Protein AF-A0A0C3KED0-F1 (afdb_monomer)

Radius of gyration: 25.05 Å; Cα contacts (8 Å, |Δi|>4): 195; chains: 1; bounding box: 90×49×58 Å

Sequence (256 aa):
MLGSKNDRIRRECYTRSDDPSIWQKINTVRRWIFEKGRSLVSQVVDALLGIHGLVPLHSAFSEPLAQFGLDIYSLLVPDLLHEFELSVWKAAFTHLIQILYALGGDRIQELNKRYRQVPTFGRDTICKFSNNASAMKKLAACDFEDLLQCSIPVFEGLLPPPYNDTIMDLLFELATWHALAKLRLHTETSLHFLDSSTTRLGCLFRRFKTAVCDQIATKDLPSEEAARGRRTAASAARAQGDGNSRPAAAQTGLRQ

Organism: NCBI:txid870435

Solvent-accessible surface area (backbone atoms only — not comparable to full-atom values): 14994 Å² total; per-residue (Å²): 104,68,55,38,73,68,38,51,52,46,52,66,78,62,55,78,71,77,41,74,69,56,51,52,53,32,52,52,48,38,46,39,35,77,75,65,67,43,61,83,86,34,68,73,47,41,66,68,29,49,81,74,71,53,62,78,68,78,63,90,55,44,70,76,32,43,81,74,74,43,49,58,61,78,71,61,73,86,54,56,58,61,66,33,30,58,36,53,47,44,52,51,53,52,49,53,49,23,47,39,57,57,71,41,83,64,44,61,59,48,38,24,51,40,46,56,66,54,73,64,37,79,97,83,68,31,71,79,56,57,90,51,58,84,70,65,69,94,64,57,51,70,52,43,48,40,51,50,75,52,34,59,83,40,53,62,79,66,46,65,84,76,47,30,61,54,50,50,55,41,48,52,43,51,42,51,35,50,55,52,68,63,50,92,72,80,50,75,67,54,49,51,48,37,53,52,37,42,28,50,42,33,51,39,54,52,46,39,40,67,68,38,53,74,71,46,82,58,53,75,47,76,69,50,47,54,50,50,54,51,49,52,51,51,53,53,54,52,62,60,59,71,75,72,80,77,82,81,82,77,86,79,78,86,79,131

Structure (mmCIF, N/CA/C/O backbone):
data_AF-A0A0C3KED0-F1
#
_entry.id   AF-A0A0C3KED0-F1
#
loop_
_atom_site.group_PDB
_atom_site.id
_atom_site.type_symbol
_atom_site.label_atom_id
_atom_site.label_alt_id
_atom_site.label_comp_id
_atom_site.label_asym_id
_atom_site.label_entity_id
_atom_site.label_seq_id
_atom_site.pdbx_PDB_ins_code
_atom_site.Cartn_x
_atom_site.Cartn_y
_atom_site.Cartn_z
_atom_site.occupancy
_atom_site.B_iso_or_equiv
_atom_site.auth_seq_id
_atom_site.auth_comp_id
_atom_site.auth_asym_id
_atom_site.auth_atom_id
_atom_site.pdbx_PDB_model_num
ATOM 1 N N . MET A 1 1 ? -1.863 9.570 -9.411 1.00 59.50 1 MET A N 1
ATOM 2 C CA . MET A 1 1 ? -2.996 9.557 -8.452 1.00 59.50 1 MET A CA 1
ATOM 3 C C . MET A 1 1 ? -3.768 8.281 -8.707 1.00 59.50 1 MET A C 1
ATOM 5 O O . MET A 1 1 ? -4.318 8.163 -9.786 1.00 59.50 1 MET A O 1
ATOM 9 N N . LEU A 1 2 ? -3.830 7.350 -7.756 1.00 80.69 2 LEU A N 1
ATOM 10 C CA . LEU A 1 2 ? -4.383 6.015 -8.009 1.00 80.69 2 LEU A CA 1
ATOM 11 C C . LEU A 1 2 ? -5.803 6.050 -8.612 1.00 80.69 2 LEU A C 1
ATOM 13 O O . LEU A 1 2 ? -6.701 6.706 -8.068 1.00 80.69 2 LEU A O 1
ATOM 17 N N . GLY A 1 3 ? -5.968 5.345 -9.736 1.00 81.56 3 GLY A N 1
ATOM 18 C CA . GLY A 1 3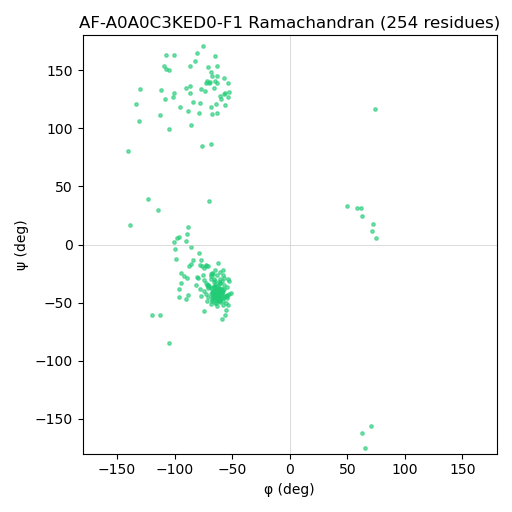 ? -7.262 5.007 -10.335 1.00 81.56 3 GLY A CA 1
ATOM 19 C C . GLY A 1 3 ? -7.995 6.138 -11.066 1.00 81.56 3 GLY A C 1
ATOM 20 O O . GLY A 1 3 ? -9.128 5.935 -11.489 1.00 81.56 3 GLY A O 1
ATOM 21 N N . SER A 1 4 ? -7.407 7.331 -11.233 1.00 89.44 4 SER A N 1
ATOM 22 C CA . SER A 1 4 ? -8.061 8.421 -11.979 1.00 89.44 4 SER A CA 1
ATOM 23 C C . SER A 1 4 ? -7.881 8.282 -13.495 1.00 89.44 4 SER A C 1
ATOM 25 O O . SER A 1 4 ? -6.916 7.677 -13.960 1.00 89.44 4 SER A O 1
ATOM 27 N N . LYS A 1 5 ? -8.767 8.904 -14.289 1.00 88.56 5 LYS A N 1
ATOM 28 C CA . LYS A 1 5 ? -8.630 8.941 -15.760 1.00 88.56 5 LYS A CA 1
ATOM 29 C C . LYS A 1 5 ? -7.264 9.483 -16.197 1.00 88.56 5 LYS A C 1
ATOM 31 O O . LYS A 1 5 ? -6.607 8.889 -17.039 1.00 88.56 5 LYS A O 1
ATOM 36 N N . ASN A 1 6 ? -6.798 10.555 -15.556 1.00 89.31 6 ASN A N 1
ATOM 37 C CA . ASN A 1 6 ? -5.488 11.140 -15.849 1.00 89.31 6 ASN A CA 1
ATOM 38 C C . ASN A 1 6 ? -4.326 10.202 -15.489 1.00 89.31 6 ASN A C 1
ATOM 40 O O . ASN A 1 6 ? -3.293 10.244 -16.145 1.00 89.31 6 ASN A O 1
ATOM 44 N N . ASP A 1 7 ? -4.468 9.376 -14.448 1.00 87.50 7 ASP A N 1
ATOM 45 C CA . ASP A 1 7 ? -3.456 8.374 -14.086 1.00 87.50 7 ASP A CA 1
ATOM 46 C C . ASP A 1 7 ? -3.338 7.298 -15.161 1.00 87.50 7 ASP A C 1
ATOM 48 O O . ASP A 1 7 ? -2.231 6.939 -15.539 1.00 87.50 7 ASP A O 1
ATOM 52 N N . ARG A 1 8 ? -4.476 6.850 -15.698 1.00 88.69 8 ARG A N 1
ATOM 53 C CA . ARG A 1 8 ? -4.544 5.860 -16.781 1.00 88.69 8 ARG A CA 1
ATOM 54 C C . ARG A 1 8 ? -3.910 6.387 -18.058 1.00 88.69 8 ARG A C 1
ATOM 56 O O . ARG A 1 8 ? -2.985 5.769 -18.564 1.00 88.69 8 ARG A O 1
ATOM 63 N N . ILE A 1 9 ? -4.308 7.592 -18.471 1.00 90.31 9 ILE A N 1
ATOM 64 C CA . ILE A 1 9 ? -3.711 8.278 -19.624 1.00 90.31 9 ILE A CA 1
ATOM 65 C C . ILE A 1 9 ? -2.199 8.408 -19.432 1.00 90.31 9 ILE A C 1
ATOM 67 O O . ILE A 1 9 ? -1.432 8.126 -20.340 1.00 90.31 9 ILE A O 1
ATOM 71 N N . ARG A 1 10 ? -1.734 8.786 -18.234 1.00 89.19 10 ARG A N 1
ATOM 72 C CA . ARG A 1 10 ? -0.292 8.853 -17.962 1.00 89.19 10 ARG A CA 1
ATOM 73 C C . ARG A 1 10 ? 0.386 7.489 -18.063 1.00 89.19 10 ARG A C 1
ATOM 75 O O . ARG A 1 10 ? 1.485 7.432 -18.598 1.00 89.19 10 ARG A O 1
ATOM 82 N N . ARG A 1 11 ? -0.221 6.412 -17.561 1.00 86.62 11 ARG A N 1
ATOM 83 C CA . ARG A 1 11 ? 0.355 5.063 -17.684 1.00 86.62 11 ARG A CA 1
ATOM 84 C C . ARG A 1 11 ? 0.489 4.652 -19.145 1.00 86.62 11 ARG A C 1
ATOM 86 O O . ARG A 1 11 ? 1.536 4.142 -19.512 1.00 86.62 11 ARG A O 1
ATOM 93 N N . GLU A 1 12 ? -0.512 4.942 -19.968 1.00 87.50 12 GLU A N 1
ATOM 94 C CA . GLU A 1 12 ? -0.487 4.658 -21.408 1.00 87.50 12 GLU A CA 1
ATOM 95 C C . GLU A 1 12 ? 0.543 5.533 -22.141 1.00 87.50 12 GLU A C 1
ATOM 97 O O . GLU A 1 12 ? 1.416 5.019 -22.831 1.00 87.50 12 GLU A O 1
ATOM 102 N N . CYS A 1 13 ? 0.515 6.854 -21.941 1.00 88.56 13 CYS A N 1
ATOM 103 C CA . CYS A 1 13 ? 1.414 7.784 -22.632 1.00 88.56 13 CYS A CA 1
ATOM 104 C C . CYS A 1 13 ? 2.884 7.653 -22.213 1.00 88.56 13 CYS A C 1
ATOM 106 O O . CYS A 1 13 ? 3.770 7.966 -23.002 1.00 88.56 13 CYS A O 1
ATOM 108 N N . TYR A 1 14 ? 3.143 7.245 -20.970 1.00 85.62 14 TYR A N 1
ATOM 109 C CA . TYR A 1 14 ? 4.488 7.091 -20.413 1.00 85.62 14 TYR A CA 1
ATOM 110 C C . TYR A 1 14 ? 4.806 5.626 -20.098 1.00 85.62 14 TYR A C 1
ATOM 112 O O . TYR A 1 14 ? 5.569 5.344 -19.168 1.00 85.62 14 TYR A O 1
ATOM 120 N N . THR A 1 15 ? 4.210 4.692 -20.848 1.00 85.12 15 THR A N 1
ATOM 121 C CA . THR A 1 15 ? 4.588 3.279 -20.769 1.00 85.12 15 THR A CA 1
ATOM 122 C C . THR A 1 15 ? 6.082 3.164 -21.049 1.00 85.12 15 THR A C 1
ATOM 124 O O . THR A 1 15 ? 6.601 3.747 -22.001 1.00 85.12 15 THR A O 1
ATOM 127 N N . ARG A 1 16 ? 6.794 2.452 -20.174 1.00 85.50 16 ARG A N 1
ATOM 128 C CA . ARG A 1 16 ? 8.217 2.189 -20.372 1.00 85.50 16 ARG A CA 1
ATOM 129 C C . ARG A 1 16 ? 8.362 1.150 -21.468 1.00 85.50 16 ARG A C 1
ATOM 131 O O . ARG A 1 16 ? 7.705 0.119 -21.389 1.00 85.50 16 ARG A O 1
ATOM 138 N N . SER A 1 17 ? 9.251 1.419 -22.412 1.00 86.69 17 SER A N 1
ATOM 139 C CA . SER A 1 17 ? 9.636 0.481 -23.459 1.00 86.69 17 SER A CA 1
ATOM 140 C C . SER A 1 17 ? 11.075 0.036 -23.271 1.00 86.69 17 SER A C 1
ATOM 142 O O . SER A 1 17 ? 11.942 0.885 -23.066 1.00 86.69 17 SER A O 1
ATOM 144 N N . ASP A 1 18 ? 11.348 -1.263 -23.353 1.00 87.25 18 ASP A N 1
ATOM 145 C CA . ASP A 1 18 ? 12.722 -1.769 -23.388 1.00 87.25 18 ASP A CA 1
ATOM 146 C C . ASP A 1 18 ? 13.327 -1.550 -24.781 1.00 87.25 18 ASP A C 1
ATOM 148 O O . ASP A 1 18 ? 13.251 -2.399 -25.667 1.00 87.25 18 ASP A O 1
ATOM 152 N N . ASP A 1 19 ? 13.869 -0.350 -24.994 1.00 86.44 19 ASP A N 1
ATOM 153 C CA . ASP A 1 19 ? 14.353 0.104 -26.296 1.00 86.44 19 ASP A CA 1
ATOM 154 C C . ASP A 1 19 ? 15.896 0.167 -26.391 1.00 86.44 19 ASP A C 1
ATOM 156 O O . ASP A 1 19 ? 16.609 0.227 -25.378 1.00 86.44 19 ASP A O 1
ATOM 160 N N . PRO A 1 20 ? 16.455 0.235 -27.617 1.00 88.56 20 PRO A N 1
ATOM 161 C CA . PRO A 1 20 ? 17.899 0.362 -27.808 1.00 88.56 20 PRO A CA 1
ATOM 162 C C . PRO A 1 20 ? 18.535 1.592 -27.135 1.00 88.56 20 PRO A C 1
ATOM 164 O O . PRO A 1 20 ? 19.722 1.557 -26.799 1.00 88.56 20 PRO A O 1
ATOM 167 N N . SER A 1 21 ? 17.786 2.681 -26.908 1.00 89.19 21 SER A N 1
ATOM 168 C CA . SER A 1 21 ? 18.293 3.863 -26.193 1.00 89.19 21 SER A CA 1
ATOM 169 C C . SER A 1 21 ? 18.546 3.541 -24.721 1.00 89.19 21 SER A C 1
ATOM 171 O O . SER A 1 21 ? 19.589 3.913 -24.170 1.00 89.19 21 SER A O 1
ATOM 173 N N . ILE A 1 22 ? 17.631 2.811 -24.081 1.00 88.62 22 ILE A N 1
ATOM 174 C CA . ILE A 1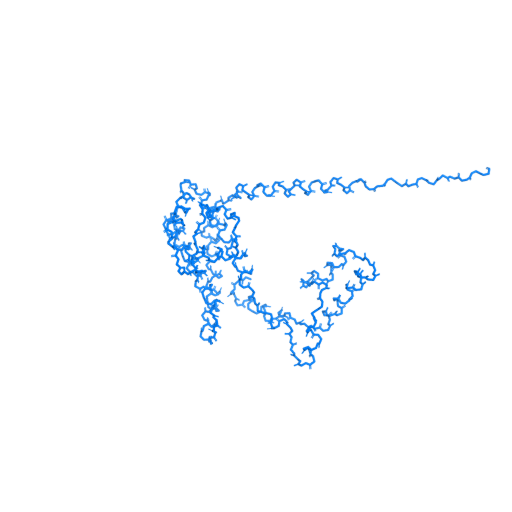 22 ? 17.793 2.315 -22.712 1.00 88.62 22 ILE A CA 1
ATOM 175 C C . ILE A 1 22 ? 19.006 1.387 -22.623 1.00 88.62 22 ILE A C 1
ATOM 177 O O . ILE A 1 22 ? 19.845 1.565 -21.733 1.00 88.62 22 ILE A O 1
ATOM 181 N N . TRP A 1 23 ? 19.172 0.466 -23.572 1.00 89.62 23 TRP A N 1
ATOM 182 C CA . TRP A 1 23 ? 20.309 -0.461 -23.574 1.00 89.62 23 TRP A CA 1
ATOM 183 C C . TRP A 1 23 ? 21.646 0.264 -23.695 1.00 89.62 23 TRP A C 1
ATOM 185 O O . TRP A 1 23 ? 22.584 -0.028 -22.952 1.00 89.62 23 TRP A O 1
ATOM 195 N N . GLN A 1 24 ? 21.736 1.270 -24.569 1.00 90.88 24 GLN A N 1
ATOM 196 C CA . GLN A 1 24 ? 22.944 2.085 -24.713 1.00 90.88 24 GLN A CA 1
ATOM 197 C C . GLN A 1 24 ? 23.295 2.839 -23.427 1.00 90.88 24 GLN A C 1
ATOM 199 O O . GLN A 1 24 ? 24.472 2.887 -23.044 1.00 90.88 24 GLN A O 1
ATOM 204 N N . LYS A 1 25 ? 22.295 3.400 -22.733 1.00 90.62 25 LYS A N 1
ATOM 205 C CA . LYS A 1 25 ? 22.490 4.056 -21.430 1.00 90.62 25 LYS A CA 1
ATOM 206 C C . LYS A 1 25 ? 23.023 3.056 -20.400 1.00 90.62 25 LYS A C 1
ATOM 208 O O . LYS A 1 25 ? 24.046 3.328 -19.768 1.00 90.62 25 LYS A O 1
ATOM 213 N N . ILE A 1 26 ? 22.401 1.879 -20.291 1.00 90.56 26 ILE A N 1
ATOM 214 C CA . ILE A 1 26 ? 22.818 0.812 -19.365 1.00 90.56 26 ILE A CA 1
ATOM 215 C C . ILE A 1 26 ? 24.247 0.347 -19.675 1.00 90.56 26 ILE A C 1
ATOM 217 O O . ILE A 1 26 ? 25.091 0.325 -18.780 1.00 90.56 26 ILE A O 1
ATOM 221 N N . ASN A 1 27 ? 24.561 0.048 -20.936 1.00 91.00 27 ASN A N 1
ATOM 222 C CA . ASN A 1 27 ? 25.889 -0.410 -21.357 1.00 91.00 27 ASN A CA 1
ATOM 223 C C . ASN A 1 27 ? 26.973 0.652 -21.135 1.00 91.00 27 ASN A C 1
ATOM 225 O O . ASN A 1 27 ? 28.102 0.334 -20.757 1.00 91.00 27 ASN A O 1
ATOM 229 N N . THR A 1 28 ? 26.640 1.930 -21.306 1.00 91.44 28 THR A N 1
ATOM 230 C CA . THR A 1 28 ? 27.559 3.034 -21.003 1.00 91.44 28 THR A CA 1
ATOM 231 C C . THR A 1 28 ? 27.892 3.089 -19.516 1.00 91.44 28 THR A C 1
ATOM 233 O O . THR A 1 28 ? 29.070 3.153 -19.159 1.00 91.44 28 THR A O 1
ATOM 236 N N . VAL A 1 29 ? 26.886 2.976 -18.648 1.00 91.12 29 VAL A N 1
ATOM 237 C CA . VAL A 1 29 ? 27.108 2.938 -17.198 1.00 91.12 29 VAL A CA 1
ATOM 238 C C . VAL A 1 29 ? 27.865 1.684 -16.771 1.00 91.12 29 VAL A C 1
ATOM 240 O O . VAL A 1 29 ? 28.779 1.778 -15.953 1.00 91.12 29 VAL A O 1
ATOM 243 N N . ARG A 1 30 ? 27.559 0.520 -17.353 1.00 91.56 30 ARG A N 1
ATOM 244 C CA . ARG A 1 30 ? 28.289 -0.725 -17.072 1.00 91.56 30 ARG A CA 1
ATOM 245 C C . ARG A 1 30 ? 29.777 -0.581 -17.379 1.00 91.56 30 ARG A C 1
ATOM 247 O O . ARG A 1 30 ? 30.589 -0.915 -16.522 1.00 91.56 30 ARG A O 1
ATOM 254 N N . ARG A 1 31 ? 30.148 -0.002 -18.527 1.00 91.81 31 ARG A N 1
ATOM 255 C CA . ARG A 1 31 ? 31.560 0.291 -18.846 1.00 91.81 31 ARG A CA 1
ATOM 256 C C . ARG A 1 31 ? 32.196 1.227 -17.822 1.00 91.81 31 ARG A C 1
ATOM 258 O O . ARG A 1 31 ? 33.321 1.008 -17.385 1.00 91.81 31 ARG A O 1
ATOM 265 N N . TRP A 1 32 ? 31.483 2.264 -17.388 1.00 91.94 32 TRP A N 1
ATOM 266 C CA . TRP A 1 32 ? 31.999 3.168 -16.358 1.00 91.94 32 TRP A CA 1
ATOM 267 C C . TRP A 1 32 ? 32.276 2.462 -15.029 1.00 91.94 32 TRP A C 1
ATOM 269 O O . TRP A 1 32 ? 33.284 2.763 -14.393 1.00 91.94 32 TRP A O 1
ATOM 279 N N . ILE A 1 33 ? 31.412 1.535 -14.621 1.00 90.25 33 ILE A N 1
ATOM 280 C CA . ILE A 1 33 ? 31.564 0.797 -13.365 1.00 90.25 33 ILE A CA 1
ATOM 281 C C . ILE A 1 33 ? 32.672 -0.251 -13.489 1.00 90.25 33 ILE A C 1
ATOM 283 O O . ILE A 1 33 ? 33.628 -0.222 -12.719 1.00 90.25 33 ILE A O 1
ATOM 287 N N . PHE A 1 34 ? 32.559 -1.157 -14.462 1.00 90.31 34 PHE A N 1
ATOM 288 C CA . PHE A 1 34 ? 33.402 -2.351 -14.538 1.00 90.31 34 PHE A CA 1
ATOM 289 C C . PHE A 1 34 ? 34.779 -2.093 -15.153 1.00 90.31 34 PHE A C 1
ATOM 291 O O . PHE A 1 34 ? 35.749 -2.702 -14.718 1.00 90.31 34 PHE A O 1
ATOM 298 N N . GLU A 1 35 ? 34.894 -1.187 -16.128 1.00 93.25 35 GLU A N 1
ATOM 299 C CA . GLU A 1 35 ? 36.177 -0.914 -16.799 1.00 93.25 35 GLU A CA 1
ATOM 300 C C . GLU A 1 35 ? 36.886 0.298 -16.192 1.00 93.25 35 GLU A C 1
ATOM 302 O O . GLU A 1 35 ? 38.106 0.311 -16.059 1.00 93.25 35 GLU A O 1
ATOM 307 N N . LYS A 1 36 ? 36.126 1.340 -15.826 1.00 88.88 36 LYS A N 1
ATOM 308 C CA . LYS A 1 36 ? 36.684 2.608 -15.318 1.00 88.88 36 LYS A CA 1
ATOM 309 C C . LYS A 1 36 ? 36.630 2.741 -13.795 1.00 88.88 36 LYS A C 1
ATOM 311 O O . LYS A 1 36 ? 36.995 3.796 -13.279 1.00 88.88 36 LYS A O 1
ATOM 316 N N . GLY A 1 37 ? 36.151 1.716 -13.087 1.00 87.56 37 GLY A N 1
ATOM 317 C CA . GLY A 1 37 ? 36.120 1.671 -11.623 1.00 87.56 37 GLY A CA 1
ATOM 318 C C . GLY A 1 37 ? 35.254 2.752 -10.972 1.00 87.56 37 GLY A C 1
ATOM 319 O O . GLY A 1 37 ? 35.513 3.141 -9.832 1.00 87.56 37 GLY A O 1
ATOM 320 N N . ARG A 1 38 ? 34.253 3.299 -11.677 1.00 85.94 38 ARG A N 1
ATOM 321 C CA . ARG A 1 38 ? 33.377 4.326 -11.098 1.00 85.94 38 ARG A CA 1
ATOM 322 C C . ARG A 1 38 ? 32.428 3.715 -10.072 1.00 85.94 38 ARG A C 1
ATOM 324 O O . ARG A 1 38 ? 31.837 2.665 -10.298 1.00 85.94 38 ARG A O 1
ATOM 331 N N . SER A 1 39 ? 32.235 4.431 -8.966 1.00 85.38 39 SER A N 1
ATOM 332 C CA . SER A 1 39 ? 31.273 4.044 -7.934 1.00 85.38 39 SER A CA 1
ATOM 333 C C . SER A 1 39 ? 29.840 4.037 -8.474 1.00 85.38 39 SER A C 1
ATOM 335 O O . SER A 1 39 ? 29.427 4.967 -9.170 1.00 85.38 39 SER A O 1
ATOM 337 N N . LEU A 1 40 ? 29.065 3.027 -8.070 1.00 81.50 40 LEU A N 1
ATOM 338 C CA . LEU A 1 40 ? 27.620 2.928 -8.307 1.00 81.50 40 LEU A CA 1
ATOM 339 C C . LEU A 1 40 ? 26.843 4.128 -7.745 1.00 81.50 40 LEU A C 1
ATOM 341 O O . LEU A 1 40 ? 25.813 4.499 -8.291 1.00 81.50 40 LEU A O 1
ATOM 345 N N . VAL A 1 41 ? 27.357 4.746 -6.678 1.00 84.00 41 VAL A N 1
ATOM 346 C CA . VAL A 1 41 ? 26.736 5.891 -5.985 1.00 84.00 41 VAL A CA 1
ATOM 347 C C . VAL A 1 41 ? 27.188 7.229 -6.593 1.00 84.00 41 VAL A C 1
ATOM 349 O O . VAL A 1 41 ? 26.952 8.300 -6.044 1.00 84.00 41 VAL A O 1
ATOM 352 N N . SER A 1 42 ? 27.897 7.204 -7.724 1.00 85.62 42 SER A N 1
ATOM 353 C CA . SER A 1 42 ? 28.327 8.430 -8.390 1.00 85.62 42 SER A CA 1
ATOM 354 C C . SER A 1 42 ? 27.123 9.219 -8.908 1.00 85.62 42 SER A C 1
ATOM 356 O O . SER A 1 42 ? 26.272 8.669 -9.604 1.00 85.62 42 SER A O 1
ATOM 358 N N . GLN A 1 43 ? 27.119 10.535 -8.675 1.00 86.50 43 GLN A N 1
ATOM 359 C CA . GLN A 1 43 ? 26.115 11.457 -9.223 1.00 86.50 43 GLN A CA 1
ATOM 360 C C . GLN A 1 43 ? 25.977 11.344 -10.748 1.00 86.50 43 GLN A C 1
ATOM 362 O O . GLN A 1 43 ? 24.902 11.554 -11.289 1.00 86.50 43 GLN A O 1
ATOM 367 N N . VAL A 1 44 ? 27.054 10.980 -11.452 1.00 84.62 44 VAL A N 1
ATOM 368 C CA . VAL A 1 44 ? 27.043 10.824 -12.915 1.00 84.62 44 VAL A CA 1
ATOM 369 C C . VAL A 1 44 ? 26.257 9.579 -13.343 1.00 84.62 44 VAL A C 1
ATOM 371 O O . VAL A 1 44 ? 25.598 9.590 -14.379 1.00 84.62 44 VAL A O 1
ATOM 374 N N . VAL A 1 45 ? 26.317 8.505 -12.550 1.00 84.69 45 VAL A N 1
ATOM 375 C CA . VAL A 1 45 ? 25.533 7.283 -12.784 1.00 84.69 45 VAL A CA 1
ATOM 376 C C . VAL A 1 45 ? 24.058 7.551 -12.494 1.00 84.69 45 VAL A C 1
ATOM 378 O O . VAL A 1 45 ? 23.201 7.206 -13.309 1.00 84.69 45 VAL A O 1
ATOM 381 N N . ASP A 1 46 ? 23.780 8.228 -11.381 1.00 85.88 46 ASP A N 1
ATOM 382 C CA . ASP A 1 46 ? 22.422 8.590 -10.975 1.00 85.88 46 ASP A CA 1
ATOM 383 C C . ASP A 1 46 ? 21.767 9.582 -11.951 1.00 85.88 46 ASP A C 1
ATOM 385 O O . ASP A 1 46 ? 20.623 9.399 -12.356 1.00 85.88 46 ASP A O 1
ATOM 389 N N . ALA A 1 47 ? 22.517 10.561 -12.461 1.00 87.50 47 ALA A N 1
ATOM 390 C CA . ALA A 1 47 ? 22.021 11.493 -13.472 1.00 87.50 47 ALA A CA 1
ATOM 391 C C . ALA A 1 47 ? 21.583 10.795 -14.772 1.00 87.50 47 ALA A C 1
ATOM 393 O O . ALA A 1 47 ? 20.688 11.285 -15.455 1.00 87.50 47 ALA A O 1
ATOM 394 N N . LEU A 1 48 ? 22.195 9.659 -15.130 1.00 86.62 48 LEU A N 1
ATOM 395 C CA . LEU A 1 48 ? 21.872 8.945 -16.366 1.00 86.62 48 LEU A CA 1
ATOM 396 C C . LEU A 1 48 ? 20.762 7.899 -16.172 1.00 86.62 48 LEU A C 1
ATOM 398 O O . LEU A 1 48 ? 19.829 7.829 -16.977 1.00 86.62 48 LEU A O 1
ATOM 402 N N . LEU A 1 49 ? 20.853 7.082 -15.118 1.00 86.19 49 LEU A N 1
ATOM 403 C CA . LEU A 1 49 ? 19.908 5.984 -14.871 1.00 86.19 49 LEU A CA 1
ATOM 404 C C . LEU A 1 49 ? 18.759 6.369 -13.937 1.00 86.19 49 LEU A C 1
ATOM 406 O O . LEU A 1 49 ? 17.639 5.894 -14.133 1.00 86.19 49 LEU A O 1
ATOM 410 N N . GLY A 1 50 ? 19.000 7.253 -12.970 1.00 82.00 50 GLY A N 1
ATOM 411 C CA . GLY A 1 50 ? 18.034 7.653 -11.945 1.00 82.00 50 GLY A CA 1
ATOM 412 C C . GLY A 1 50 ? 16.796 8.336 -12.521 1.00 82.00 50 GLY A C 1
ATOM 413 O O . GLY A 1 50 ? 15.688 8.046 -12.077 1.00 82.00 50 GLY A O 1
ATOM 414 N N . ILE A 1 51 ? 16.945 9.125 -13.596 1.00 80.69 51 ILE A N 1
ATOM 415 C CA . ILE A 1 51 ? 15.815 9.759 -14.312 1.00 80.69 51 ILE A CA 1
ATOM 416 C C . ILE A 1 51 ? 14.771 8.720 -14.747 1.00 80.69 51 ILE A C 1
ATOM 418 O O . ILE A 1 51 ? 13.569 8.975 -14.712 1.00 80.69 51 ILE A O 1
ATOM 422 N N . HIS A 1 52 ? 15.233 7.535 -15.142 1.00 79.88 52 HIS A N 1
ATOM 423 C CA . HIS A 1 52 ? 14.388 6.455 -15.642 1.00 79.88 52 HIS A CA 1
ATOM 424 C C . HIS A 1 52 ? 14.106 5.397 -14.556 1.00 79.88 52 HIS A C 1
ATOM 426 O O . HIS A 1 52 ? 13.342 4.462 -14.795 1.00 79.88 52 HIS A O 1
ATOM 432 N N . GLY A 1 53 ? 14.705 5.529 -13.365 1.00 83.31 53 GLY A N 1
ATOM 433 C CA . GLY A 1 53 ? 14.681 4.510 -12.313 1.00 83.31 53 GLY A CA 1
ATOM 434 C C . GLY A 1 53 ? 15.340 3.195 -12.739 1.00 83.31 53 GLY A C 1
ATOM 435 O O . GLY A 1 53 ? 14.890 2.128 -12.329 1.00 83.31 53 GLY A O 1
ATOM 436 N N . LEU A 1 54 ? 16.347 3.264 -13.612 1.00 85.50 54 LEU A N 1
ATOM 437 C CA . LEU A 1 54 ? 17.038 2.095 -14.147 1.00 85.50 54 LEU A CA 1
ATOM 438 C C . LEU A 1 54 ? 18.176 1.654 -13.226 1.00 85.50 54 LEU A C 1
ATOM 440 O O . LEU A 1 54 ? 18.799 2.448 -12.524 1.00 85.50 54 LEU A O 1
ATOM 444 N N . VAL A 1 55 ? 18.490 0.369 -13.295 1.00 84.88 55 VAL A N 1
ATOM 445 C CA . VAL A 1 55 ? 19.653 -0.241 -12.644 1.00 84.88 55 VAL A CA 1
ATOM 446 C C . VAL A 1 55 ? 20.670 -0.566 -13.745 1.00 84.88 55 VAL A C 1
ATOM 448 O O . VAL A 1 55 ? 20.255 -0.837 -14.872 1.00 84.88 55 VAL A O 1
ATOM 451 N N . PRO A 1 56 ? 21.994 -0.574 -13.485 1.00 85.44 56 PRO A N 1
ATOM 452 C CA . PRO A 1 56 ? 23.012 -0.993 -14.463 1.00 85.44 56 PRO A CA 1
ATOM 453 C C . PRO A 1 56 ? 22.998 -2.511 -14.754 1.00 85.44 56 PRO A C 1
ATOM 455 O O . PRO A 1 56 ? 24.036 -3.156 -14.942 1.00 85.44 56 PRO A O 1
ATOM 458 N N . LEU A 1 57 ? 21.804 -3.095 -14.790 1.00 83.81 57 LEU A N 1
ATOM 459 C CA . LEU A 1 57 ? 21.527 -4.473 -15.125 1.00 83.81 57 LEU A CA 1
ATOM 460 C C . LEU A 1 57 ? 20.866 -4.498 -16.500 1.00 83.81 57 LEU A C 1
ATOM 462 O O . LEU A 1 57 ? 19.855 -3.841 -16.722 1.00 83.81 57 LEU A O 1
ATOM 466 N N . HIS A 1 58 ? 21.454 -5.263 -17.409 1.00 82.38 58 HIS A N 1
ATOM 467 C CA . HIS A 1 58 ? 20.843 -5.570 -18.690 1.00 82.38 58 HIS A CA 1
ATOM 468 C C . HIS A 1 58 ? 20.263 -6.980 -18.594 1.00 82.38 58 HIS A C 1
ATOM 470 O O . HIS A 1 58 ? 20.969 -7.891 -18.151 1.00 82.38 58 HIS A O 1
ATOM 476 N N . SER A 1 59 ? 18.983 -7.154 -18.925 1.00 84.94 59 SER A N 1
ATOM 477 C CA . SER A 1 59 ? 18.367 -8.478 -18.874 1.00 84.94 59 SER A CA 1
ATOM 478 C C . SER A 1 59 ? 18.938 -9.356 -19.979 1.00 84.94 59 SER A C 1
ATOM 480 O O . SER A 1 59 ? 19.074 -8.916 -21.116 1.00 84.94 59 SER A O 1
ATOM 482 N N . ALA A 1 60 ? 19.204 -10.624 -19.667 1.00 87.44 60 ALA A N 1
ATOM 483 C CA . ALA A 1 60 ? 19.619 -11.606 -20.668 1.00 87.44 60 ALA A CA 1
ATOM 484 C C . ALA A 1 60 ? 18.543 -11.852 -21.744 1.00 87.44 60 ALA A C 1
ATOM 486 O O . ALA A 1 60 ? 18.844 -12.416 -22.790 1.00 87.44 60 ALA A O 1
ATOM 487 N N . PHE A 1 61 ? 17.300 -11.435 -21.486 1.00 86.56 61 PHE A N 1
ATOM 488 C CA . PHE A 1 61 ? 16.168 -11.619 -22.389 1.00 86.56 61 PHE A CA 1
ATOM 489 C C . PHE A 1 61 ? 15.837 -10.381 -23.229 1.00 86.56 61 PHE A C 1
ATOM 491 O O . PHE A 1 61 ? 15.088 -10.519 -24.185 1.00 86.56 61 PHE A O 1
ATOM 498 N N . SER A 1 62 ? 16.396 -9.205 -22.918 1.00 86.50 62 SER A N 1
ATOM 499 C CA . SER A 1 62 ? 16.086 -7.950 -23.621 1.00 86.50 62 SER A CA 1
ATOM 500 C C . SER A 1 62 ? 16.388 -8.036 -25.121 1.00 86.50 62 SER A C 1
ATOM 502 O O . SER A 1 62 ? 15.475 -8.022 -25.942 1.00 86.50 62 SER A O 1
ATOM 504 N N . GLU A 1 63 ? 17.658 -8.217 -25.497 1.00 85.69 63 GLU A N 1
ATOM 505 C CA . GLU A 1 63 ? 18.055 -8.300 -26.911 1.00 85.69 63 GLU A CA 1
ATOM 506 C C . GLU A 1 63 ? 17.467 -9.532 -27.637 1.00 85.69 63 GLU A C 1
ATOM 508 O O . GLU A 1 63 ? 16.923 -9.368 -28.734 1.00 85.69 63 GLU A O 1
ATOM 513 N N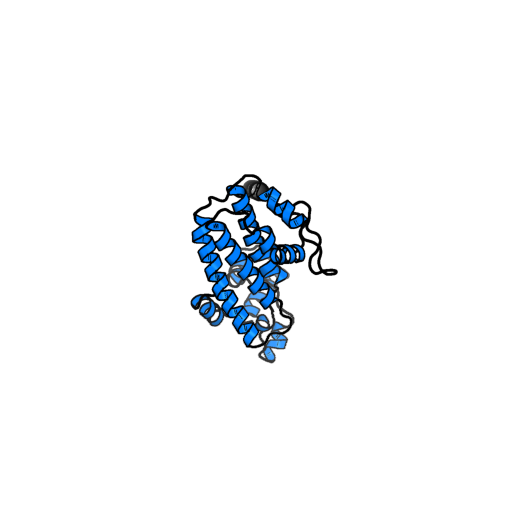 . PRO A 1 64 ? 17.491 -10.758 -27.063 1.00 88.56 64 PRO A N 1
ATOM 514 C CA . PRO A 1 64 ? 16.969 -11.935 -27.757 1.00 88.56 64 PRO A CA 1
ATOM 515 C C . PRO A 1 64 ? 15.453 -11.944 -27.954 1.00 88.56 64 PRO A C 1
ATOM 517 O O . PRO A 1 64 ? 14.985 -12.626 -28.861 1.00 88.56 64 PRO A O 1
ATOM 520 N N . LEU A 1 65 ? 14.675 -11.252 -27.115 1.00 87.94 65 LEU A N 1
ATOM 521 C CA . LEU A 1 65 ? 13.219 -11.158 -27.280 1.00 87.94 65 LEU A CA 1
ATOM 522 C C . LEU A 1 65 ? 12.811 -9.972 -28.153 1.00 87.94 65 LEU A C 1
ATOM 524 O O . LEU A 1 65 ? 11.824 -10.068 -28.886 1.00 87.94 65 LEU A O 1
ATOM 528 N N . ALA A 1 66 ? 13.606 -8.903 -28.168 1.00 87.94 66 ALA A N 1
ATOM 529 C CA . ALA A 1 66 ? 13.341 -7.746 -29.011 1.00 87.94 66 ALA A CA 1
ATOM 530 C C . ALA A 1 66 ? 13.336 -8.080 -30.510 1.00 87.94 66 ALA A C 1
ATOM 532 O O . ALA A 1 66 ? 12.542 -7.507 -31.254 1.00 87.94 66 ALA A O 1
ATOM 533 N N . GLN A 1 67 ? 14.143 -9.051 -30.964 1.00 87.31 67 GLN A N 1
ATOM 534 C CA . GLN A 1 67 ? 14.100 -9.519 -32.362 1.00 87.31 67 GLN A CA 1
ATOM 535 C C . GLN A 1 67 ? 12.732 -10.108 -32.757 1.00 87.31 67 GLN A C 1
ATOM 537 O O . GLN A 1 67 ? 12.383 -10.125 -33.934 1.00 87.31 67 GLN A O 1
ATOM 542 N N . PHE A 1 68 ? 11.954 -10.574 -31.776 1.00 88.69 68 PHE A N 1
ATOM 543 C CA . PHE A 1 68 ? 10.596 -11.086 -31.957 1.00 88.69 68 PHE A CA 1
ATOM 544 C C . PHE A 1 68 ? 9.522 -10.021 -31.676 1.00 88.69 68 PHE A C 1
ATOM 546 O O . PHE A 1 68 ? 8.337 -10.341 -31.660 1.00 88.69 68 PHE A O 1
ATOM 553 N N . GLY A 1 69 ? 9.917 -8.763 -31.441 1.00 86.69 69 GLY A N 1
ATOM 554 C CA . GLY A 1 69 ? 9.008 -7.668 -31.096 1.00 86.69 69 GLY A CA 1
ATOM 555 C C . GLY A 1 69 ? 8.427 -7.756 -29.682 1.00 86.69 69 GLY A C 1
ATOM 556 O O . GLY A 1 69 ? 7.417 -7.113 -29.406 1.00 86.69 69 GLY A O 1
ATOM 557 N N . LEU A 1 70 ? 9.027 -8.558 -28.794 1.00 86.56 70 LEU A N 1
ATOM 558 C CA . LEU A 1 70 ? 8.574 -8.724 -27.414 1.00 86.56 70 LEU A CA 1
ATOM 559 C C . LEU A 1 70 ? 9.346 -7.794 -26.475 1.00 86.56 70 LEU A C 1
ATOM 561 O O . LEU A 1 70 ? 10.559 -7.925 -26.316 1.00 86.56 70 LEU A O 1
ATOM 565 N N . ASP A 1 71 ? 8.620 -6.890 -25.820 1.00 88.00 71 ASP A N 1
ATOM 566 C CA . ASP A 1 71 ? 9.155 -5.996 -24.793 1.00 88.00 71 ASP A CA 1
ATOM 567 C C . ASP A 1 71 ? 9.183 -6.702 -23.433 1.00 88.00 71 ASP A C 1
ATOM 569 O O . ASP A 1 71 ? 8.141 -7.130 -22.924 1.00 88.00 71 ASP A O 1
ATOM 573 N N . ILE A 1 72 ? 10.358 -6.791 -22.805 1.00 87.56 72 ILE A N 1
ATOM 574 C CA . ILE A 1 72 ? 10.495 -7.440 -21.500 1.00 87.56 72 ILE A CA 1
ATOM 575 C C . ILE A 1 72 ? 9.657 -6.763 -20.413 1.00 87.56 72 ILE A C 1
ATOM 577 O O . ILE A 1 72 ? 9.140 -7.454 -19.539 1.00 87.56 72 ILE A O 1
ATOM 581 N N . TYR A 1 73 ? 9.467 -5.442 -20.462 1.00 86.56 73 TYR A N 1
ATOM 582 C CA . TYR A 1 73 ? 8.675 -4.731 -19.458 1.00 86.56 73 TYR A CA 1
ATOM 583 C C . TYR A 1 73 ? 7.198 -5.117 -19.508 1.00 86.56 73 TYR A C 1
ATOM 585 O O . TYR A 1 73 ? 6.532 -5.067 -18.478 1.00 86.56 73 TYR A O 1
ATOM 593 N N . SER A 1 74 ? 6.705 -5.576 -20.660 1.00 85.75 74 SER A N 1
ATOM 594 C CA . SER A 1 74 ? 5.344 -6.108 -20.789 1.00 85.75 74 SER A CA 1
ATOM 595 C C . SER A 1 74 ? 5.174 -7.503 -20.170 1.00 85.75 74 SER A C 1
ATOM 597 O O . SER A 1 74 ? 4.058 -7.898 -19.843 1.00 85.75 74 SER A O 1
ATOM 599 N N . LEU A 1 75 ? 6.275 -8.241 -19.981 1.00 86.19 75 LEU A N 1
ATOM 600 C CA . LEU A 1 75 ? 6.275 -9.588 -19.403 1.00 86.19 75 LEU A CA 1
ATOM 601 C C . LEU A 1 75 ? 6.363 -9.576 -17.871 1.00 86.19 75 LEU A C 1
ATOM 603 O O . LEU A 1 75 ? 6.066 -10.582 -17.227 1.00 86.19 75 LEU A O 1
ATOM 607 N N . LEU A 1 76 ? 6.800 -8.462 -17.281 1.00 84.12 76 LEU A N 1
ATOM 608 C CA . LEU A 1 76 ? 6.943 -8.327 -15.836 1.00 84.12 76 LEU A CA 1
ATOM 609 C C . LEU A 1 76 ? 5.575 -8.068 -15.200 1.00 84.12 76 LEU A C 1
ATOM 611 O O . LEU A 1 76 ? 4.967 -7.017 -15.391 1.00 84.12 76 LEU A O 1
ATOM 615 N N . VAL A 1 77 ? 5.102 -9.037 -14.419 1.00 80.31 77 VAL A N 1
ATOM 616 C CA . VAL A 1 77 ? 3.856 -8.917 -13.657 1.00 80.31 77 VAL A CA 1
ATOM 617 C C . VAL A 1 77 ? 4.151 -8.253 -12.306 1.00 80.31 77 VAL A C 1
ATOM 619 O O . VAL A 1 77 ? 5.133 -8.636 -11.665 1.00 80.31 77 VAL A O 1
ATOM 622 N N . PRO A 1 78 ? 3.318 -7.294 -11.854 1.00 80.44 78 PRO A N 1
ATOM 623 C CA . PRO A 1 78 ? 3.437 -6.701 -10.527 1.00 80.44 78 PRO A CA 1
ATOM 624 C C . PRO A 1 78 ? 3.479 -7.758 -9.424 1.00 80.44 78 PRO A C 1
ATOM 626 O O . PRO A 1 78 ? 2.626 -8.649 -9.368 1.00 80.44 78 PRO A O 1
ATOM 629 N N . ASP A 1 79 ? 4.448 -7.641 -8.521 1.00 87.56 79 ASP A N 1
ATOM 630 C CA . ASP A 1 79 ? 4.547 -8.535 -7.371 1.00 87.56 79 ASP A CA 1
ATOM 631 C C . ASP A 1 79 ? 3.674 -8.003 -6.233 1.00 87.56 79 ASP A C 1
ATOM 633 O O . ASP A 1 79 ? 4.043 -7.068 -5.522 1.00 87.56 79 ASP A O 1
ATOM 637 N N . LEU A 1 80 ? 2.510 -8.619 -6.037 1.00 88.06 80 LEU A N 1
ATOM 638 C CA . LEU A 1 80 ? 1.548 -8.183 -5.029 1.00 88.06 80 LEU A CA 1
ATOM 639 C C . LEU A 1 80 ? 2.113 -8.220 -3.598 1.00 88.06 80 LEU A C 1
ATOM 641 O O . LEU A 1 80 ? 1.781 -7.357 -2.780 1.00 88.06 80 LEU A O 1
ATOM 645 N N . LEU A 1 81 ? 2.992 -9.176 -3.300 1.00 88.94 81 LEU A N 1
ATOM 646 C CA . LEU A 1 81 ? 3.569 -9.352 -1.970 1.00 88.94 81 LEU A CA 1
ATOM 647 C C . LEU A 1 81 ? 4.480 -8.168 -1.611 1.00 88.94 81 LEU A C 1
ATOM 649 O O . LEU A 1 81 ? 4.433 -7.632 -0.499 1.00 88.94 81 LEU A O 1
ATOM 653 N N . HIS A 1 82 ? 5.271 -7.691 -2.570 1.00 85.81 82 HIS A N 1
ATOM 654 C CA . HIS A 1 82 ? 6.172 -6.560 -2.349 1.00 85.81 82 HIS A CA 1
ATOM 655 C C . HIS A 1 82 ? 5.517 -5.203 -2.621 1.00 85.81 82 HIS A C 1
ATOM 657 O O . HIS A 1 82 ? 5.699 -4.266 -1.840 1.00 85.81 82 HIS A O 1
ATOM 663 N N . GLU A 1 83 ? 4.757 -5.078 -3.706 1.00 89.31 83 GLU A N 1
ATOM 664 C CA . GLU A 1 83 ? 4.202 -3.801 -4.163 1.00 89.31 83 GLU A CA 1
ATOM 665 C C . GLU A 1 83 ? 2.958 -3.380 -3.386 1.00 89.31 83 GLU A C 1
ATOM 667 O O . GLU A 1 83 ? 2.728 -2.179 -3.207 1.00 89.31 83 GLU A O 1
ATOM 672 N N . PHE A 1 84 ? 2.185 -4.341 -2.874 1.00 91.88 84 PHE A N 1
ATOM 673 C CA . PHE A 1 84 ? 0.979 -4.061 -2.106 1.00 91.88 84 PHE A CA 1
ATOM 674 C C . PHE A 1 84 ? 1.111 -4.454 -0.637 1.00 91.88 84 PHE A C 1
ATOM 676 O O . PHE A 1 84 ? 1.020 -3.569 0.211 1.00 91.88 84 PHE A O 1
ATOM 683 N N . GLU A 1 85 ? 1.350 -5.725 -0.307 1.00 92.31 85 GLU A N 1
ATOM 684 C CA . GLU A 1 85 ? 1.279 -6.205 1.086 1.00 92.31 85 GLU A CA 1
ATOM 685 C C . GLU A 1 85 ? 2.338 -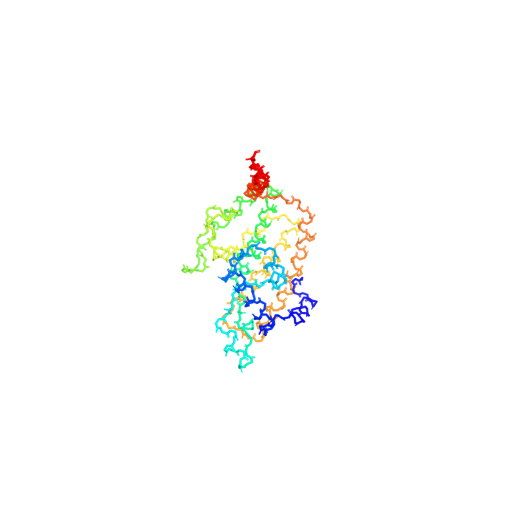5.524 1.971 1.00 92.31 85 GLU A C 1
ATOM 687 O O . GLU A 1 85 ? 2.006 -4.889 2.977 1.00 92.31 85 GLU A O 1
ATOM 692 N N . LEU A 1 86 ? 3.608 -5.558 1.552 1.00 90.12 86 LEU A N 1
ATOM 693 C CA . LEU A 1 86 ? 4.717 -4.908 2.266 1.00 90.12 86 LEU A CA 1
ATOM 694 C C . LEU A 1 86 ? 4.813 -3.394 2.060 1.00 90.12 86 LEU A C 1
ATOM 696 O O . LEU A 1 86 ? 5.510 -2.721 2.825 1.00 90.12 86 LEU A O 1
ATOM 700 N N . SER A 1 87 ? 4.160 -2.869 1.032 1.00 90.12 87 SER A N 1
ATOM 701 C CA . SER A 1 87 ? 4.254 -1.469 0.627 1.00 90.12 87 SER A CA 1
ATOM 702 C C . SER A 1 87 ? 2.986 -0.725 1.038 1.00 90.12 87 SER A C 1
ATOM 704 O O . SER A 1 87 ? 2.938 -0.141 2.125 1.00 90.12 87 SER A O 1
ATOM 706 N N . VAL A 1 88 ? 1.939 -0.775 0.213 1.00 92.25 88 VAL A N 1
ATOM 707 C CA . VAL A 1 88 ? 0.721 0.022 0.385 1.00 92.25 88 VAL A CA 1
ATOM 708 C C . VAL A 1 88 ? -0.024 -0.374 1.652 1.00 92.25 88 VAL A C 1
ATOM 710 O O . VAL A 1 88 ? -0.352 0.493 2.462 1.00 92.25 88 VAL A O 1
ATOM 713 N N . TRP A 1 89 ? -0.278 -1.668 1.846 1.00 94.81 89 TRP A N 1
ATOM 714 C CA . TRP A 1 89 ? -1.044 -2.144 2.988 1.00 94.81 89 TRP A CA 1
ATOM 715 C C . TRP A 1 89 ? -0.288 -1.931 4.294 1.00 94.81 89 TRP A C 1
ATOM 717 O O . TRP A 1 89 ? -0.839 -1.326 5.209 1.00 94.81 89 TRP A O 1
ATOM 727 N N . LYS A 1 90 ? 0.989 -2.317 4.378 1.00 93.25 90 LYS A N 1
ATOM 728 C CA . LYS A 1 90 ? 1.813 -2.023 5.558 1.00 93.25 90 LYS A CA 1
ATOM 729 C C . LYS A 1 90 ? 1.804 -0.537 5.921 1.00 93.25 90 LYS A C 1
ATOM 731 O O . LYS A 1 90 ? 1.692 -0.208 7.103 1.00 93.25 90 LYS A O 1
ATOM 736 N N . ALA A 1 91 ? 1.910 0.361 4.939 1.00 92.62 91 ALA A N 1
ATOM 737 C CA . ALA A 1 91 ? 1.848 1.801 5.179 1.00 92.62 91 ALA A CA 1
ATOM 738 C C . ALA A 1 91 ? 0.461 2.242 5.679 1.00 92.62 91 ALA A C 1
ATOM 740 O O . ALA A 1 91 ? 0.374 2.973 6.667 1.00 92.62 91 ALA A O 1
ATOM 741 N N . ALA A 1 92 ? -0.617 1.761 5.052 1.00 94.56 92 ALA A N 1
ATOM 742 C CA . ALA A 1 92 ? -1.986 2.048 5.475 1.00 94.56 92 ALA A CA 1
ATOM 743 C C . ALA A 1 92 ? -2.262 1.529 6.895 1.00 94.56 92 ALA A C 1
ATOM 745 O O . ALA A 1 92 ? -2.743 2.280 7.740 1.00 94.56 92 ALA A O 1
ATOM 746 N N . PHE A 1 93 ? -1.885 0.285 7.191 1.00 95.19 93 PHE A N 1
ATOM 747 C CA . PHE A 1 93 ? -2.013 -0.324 8.510 1.00 95.19 93 PHE A CA 1
ATOM 748 C C . PHE A 1 93 ? -1.203 0.439 9.560 1.00 95.19 93 PHE A C 1
ATOM 750 O O . PHE A 1 93 ? -1.743 0.783 10.607 1.00 95.19 93 PHE A O 1
ATOM 757 N N . THR A 1 94 ? 0.051 0.801 9.262 1.00 93.75 94 THR A N 1
ATOM 758 C CA . THR A 1 94 ? 0.876 1.641 10.153 1.00 93.75 94 THR A CA 1
ATOM 759 C C . THR A 1 94 ? 0.159 2.945 10.493 1.00 93.75 94 THR A C 1
ATOM 761 O O . THR A 1 94 ? 0.091 3.327 11.661 1.00 93.75 94 THR A O 1
ATOM 764 N N . HIS A 1 95 ? -0.442 3.593 9.496 1.00 93.75 95 HIS A N 1
ATOM 765 C CA . HIS A 1 95 ? -1.174 4.833 9.710 1.00 93.75 95 HIS A CA 1
ATOM 766 C C . HIS A 1 95 ? -2.460 4.637 10.528 1.00 93.75 95 HIS A C 1
ATOM 768 O O . HIS A 1 95 ? -2.765 5.445 11.403 1.00 93.75 95 HIS A O 1
ATOM 774 N N . LEU A 1 96 ? -3.184 3.531 10.331 1.00 94.94 96 LEU A N 1
ATOM 775 C CA . LEU A 1 96 ? -4.315 3.170 11.191 1.00 94.94 96 LEU A CA 1
ATOM 776 C C . LEU A 1 96 ? -3.874 2.987 12.652 1.00 94.94 96 LEU A C 1
ATOM 778 O O . LEU A 1 96 ? -4.544 3.481 13.557 1.00 94.94 96 LEU A O 1
ATOM 782 N N . ILE A 1 97 ? -2.721 2.355 12.900 1.00 94.56 97 ILE A N 1
ATOM 783 C CA . ILE A 1 97 ? -2.163 2.235 14.256 1.00 94.56 97 ILE A CA 1
ATOM 784 C C . ILE A 1 97 ? -1.790 3.611 14.834 1.00 94.56 97 ILE A C 1
ATOM 786 O O . ILE A 1 97 ? -2.083 3.869 16.002 1.00 94.56 97 ILE A O 1
ATOM 790 N N . GLN A 1 98 ? -1.208 4.515 14.040 1.00 93.00 98 GLN A N 1
ATOM 791 C CA . GLN A 1 98 ? -0.923 5.894 14.469 1.00 93.00 98 GLN A CA 1
ATOM 792 C C . GLN A 1 98 ? -2.199 6.656 14.858 1.00 93.00 98 GLN A C 1
ATOM 794 O O . GLN A 1 98 ? -2.202 7.377 15.856 1.00 93.00 98 GLN A O 1
ATOM 799 N N . ILE A 1 99 ? -3.296 6.476 14.115 1.00 93.44 99 ILE A N 1
ATOM 800 C CA . ILE A 1 99 ? -4.601 7.075 14.441 1.00 93.44 99 ILE A CA 1
ATOM 801 C C . ILE A 1 99 ? -5.117 6.544 15.781 1.00 93.44 99 ILE A C 1
ATOM 803 O O . ILE A 1 99 ? -5.514 7.327 16.645 1.00 93.44 99 ILE A O 1
ATOM 807 N N . LEU A 1 100 ? -5.076 5.226 15.990 1.00 92.94 100 LEU A N 1
ATOM 808 C CA . LEU A 1 100 ? -5.486 4.623 17.261 1.00 92.94 100 LEU A CA 1
ATOM 809 C C . LEU A 1 100 ? -4.625 5.112 18.428 1.00 92.94 100 LEU A C 1
ATOM 811 O O . LEU A 1 100 ? -5.150 5.362 19.511 1.00 92.94 100 LEU A O 1
ATOM 815 N N . TYR A 1 101 ? -3.322 5.288 18.198 1.00 91.69 101 TYR A N 1
ATOM 816 C CA . TYR A 1 101 ? -2.401 5.840 19.186 1.00 91.69 101 TYR A CA 1
ATOM 817 C C . TYR A 1 101 ? -2.740 7.296 19.531 1.00 91.69 101 TYR A C 1
ATOM 819 O O . TYR A 1 101 ? -2.778 7.653 20.706 1.00 91.69 101 TYR A O 1
ATOM 827 N N . ALA A 1 102 ? -3.047 8.124 18.528 1.00 91.19 102 ALA A N 1
ATOM 828 C CA . ALA A 1 102 ? -3.409 9.529 18.715 1.00 91.19 102 ALA A CA 1
ATOM 829 C C . ALA A 1 102 ? -4.736 9.709 19.472 1.00 91.19 102 ALA A C 1
ATOM 831 O O . ALA A 1 102 ? -4.862 10.625 20.282 1.00 91.19 102 ALA A O 1
ATOM 832 N N . LEU A 1 103 ? -5.706 8.818 19.250 1.00 89.31 103 LEU A N 1
ATOM 833 C CA . LEU A 1 103 ? -6.969 8.798 19.999 1.00 89.31 103 LEU A CA 1
ATOM 834 C C . LEU A 1 103 ? -6.809 8.289 21.441 1.00 89.31 103 LEU A C 1
ATOM 836 O O . LEU A 1 103 ? -7.692 8.515 22.273 1.00 89.31 103 LEU A O 1
ATOM 840 N N . GLY A 1 104 ? -5.709 7.594 21.737 1.00 87.69 104 GLY A N 1
ATOM 841 C CA . GLY A 1 104 ? -5.377 7.085 23.063 1.00 87.69 104 GLY A CA 1
ATOM 842 C C . GLY A 1 104 ? -6.368 6.053 23.617 1.00 87.69 104 GLY A C 1
ATOM 843 O O . GLY A 1 104 ? -7.174 5.451 22.896 1.00 87.69 104 GLY A O 1
ATOM 844 N N . GLY A 1 105 ? -6.304 5.855 24.936 1.00 89.12 105 GLY A N 1
ATOM 845 C CA . GLY A 1 105 ? -7.085 4.847 25.658 1.00 89.12 105 GLY A CA 1
ATOM 846 C C . GLY A 1 105 ? -6.627 3.413 25.370 1.00 89.12 105 GLY A C 1
ATOM 847 O O . GLY A 1 105 ? -5.499 3.185 24.938 1.00 89.12 105 GLY A O 1
ATOM 848 N N . ASP A 1 106 ? -7.529 2.450 25.568 1.00 91.94 106 ASP A N 1
ATOM 849 C CA . ASP A 1 106 ? -7.232 1.012 25.447 1.00 91.94 106 ASP A CA 1
ATOM 850 C C . ASP A 1 106 ? -7.406 0.453 24.023 1.00 91.94 106 ASP A C 1
ATOM 852 O O . ASP A 1 106 ? -7.474 -0.759 23.816 1.00 91.94 106 ASP A O 1
ATOM 856 N N . ARG A 1 107 ? -7.485 1.317 23.004 1.00 92.56 107 ARG A N 1
ATOM 857 C CA . ARG A 1 107 ? -7.805 0.915 21.621 1.00 92.56 107 ARG A CA 1
ATOM 858 C C . ARG A 1 107 ? -6.752 -0.000 21.002 1.00 92.56 107 ARG A C 1
ATOM 860 O O . ARG A 1 107 ? -7.090 -0.940 20.293 1.00 92.56 107 ARG A O 1
ATOM 867 N N . ILE A 1 108 ? -5.472 0.243 21.278 1.00 93.19 108 ILE A N 1
ATOM 868 C CA . ILE A 1 108 ? -4.379 -0.602 20.770 1.00 93.19 108 ILE A CA 1
ATOM 869 C C . ILE A 1 108 ? -4.383 -1.966 21.467 1.00 93.19 108 ILE A C 1
ATOM 871 O O . ILE A 1 108 ? -4.114 -2.999 20.853 1.00 93.19 108 ILE A O 1
ATOM 875 N N . GLN A 1 109 ? -4.686 -1.982 22.760 1.00 93.50 109 GLN A N 1
ATOM 876 C CA . GLN A 1 109 ? -4.793 -3.181 23.576 1.00 93.50 109 GLN A CA 1
ATOM 877 C C . GLN A 1 109 ? -5.970 -4.027 23.090 1.00 93.50 109 GLN A C 1
ATOM 879 O O . GLN A 1 109 ? -5.809 -5.233 22.902 1.00 93.50 109 GLN A O 1
ATOM 884 N N . GLU A 1 110 ? -7.104 -3.387 22.807 1.00 95.06 110 GLU A N 1
ATOM 885 C CA . GLU A 1 110 ? -8.292 -4.027 22.252 1.00 95.06 110 GLU A CA 1
ATOM 886 C C . GLU A 1 110 ? -8.043 -4.548 20.829 1.00 95.06 110 GLU A C 1
ATOM 888 O O . GLU A 1 110 ? -8.341 -5.707 20.558 1.00 95.06 110 GLU A O 1
ATOM 893 N N . LEU A 1 111 ? -7.383 -3.782 19.951 1.00 95.56 111 LEU A N 1
ATOM 894 C CA . LEU A 1 111 ? -6.963 -4.261 18.626 1.00 95.56 111 LEU A CA 1
ATOM 895 C C . LEU A 1 111 ? -6.099 -5.527 18.729 1.00 95.56 111 LEU A C 1
ATOM 897 O O . LEU A 1 111 ? -6.365 -6.534 18.075 1.00 95.56 111 LEU A O 1
ATOM 901 N N . ASN A 1 112 ? -5.067 -5.499 19.577 1.00 94.75 112 ASN A N 1
ATOM 902 C CA . ASN A 1 112 ? -4.192 -6.653 19.774 1.00 94.75 112 ASN A CA 1
ATOM 903 C C . ASN A 1 112 ? -4.947 -7.848 20.367 1.00 94.75 112 ASN A C 1
ATOM 905 O O . ASN A 1 112 ? -4.678 -8.985 19.990 1.00 94.75 112 ASN A O 1
ATOM 909 N N . LYS A 1 113 ? -5.885 -7.615 21.291 1.00 94.94 113 LYS A N 1
ATOM 910 C CA . LYS A 1 113 ? -6.746 -8.661 21.853 1.00 94.94 113 LYS A CA 1
ATOM 911 C C . LYS A 1 113 ? -7.621 -9.291 20.769 1.00 94.94 113 LYS A C 1
ATOM 913 O O . LYS A 1 113 ? -7.669 -10.514 20.703 1.00 94.94 113 LYS A O 1
ATOM 918 N N . ARG A 1 114 ? -8.238 -8.488 19.901 1.00 95.56 114 ARG A N 1
ATOM 919 C CA . ARG A 1 114 ? -9.080 -8.970 18.797 1.00 95.56 114 ARG A CA 1
ATOM 920 C C . ARG A 1 114 ? -8.284 -9.782 17.782 1.00 95.56 114 ARG A C 1
ATOM 922 O O . ARG A 1 114 ? -8.701 -10.886 17.464 1.00 9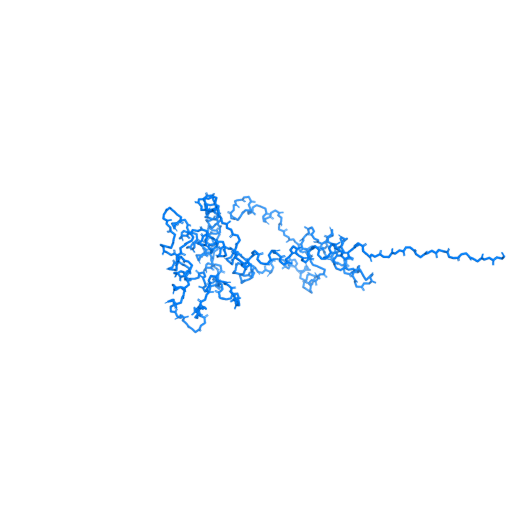5.56 114 ARG A O 1
ATOM 929 N N . TYR A 1 115 ? -7.092 -9.331 17.376 1.00 94.50 115 TYR A N 1
ATOM 930 C CA . TYR A 1 115 ? -6.213 -10.139 16.515 1.00 94.50 115 TYR A CA 1
ATOM 931 C C . TYR A 1 115 ? -5.848 -11.492 17.149 1.00 94.50 115 TYR A C 1
ATOM 933 O O . TYR A 1 115 ? -5.841 -12.505 16.462 1.00 94.50 115 TYR A O 1
ATOM 941 N N . ARG A 1 116 ? -5.607 -11.555 18.467 1.00 91.81 116 ARG A N 1
ATOM 942 C CA . ARG A 1 116 ? -5.346 -12.835 19.163 1.00 91.81 116 ARG A CA 1
ATOM 943 C C . ARG A 1 116 ? -6.563 -13.762 19.215 1.00 91.81 116 ARG A C 1
ATOM 945 O O . ARG A 1 116 ? -6.386 -14.960 19.412 1.00 91.81 116 ARG A O 1
ATOM 952 N N . GLN A 1 117 ? -7.771 -13.208 19.129 1.00 92.38 117 GLN A N 1
ATOM 953 C CA . GLN A 1 117 ? -9.024 -13.964 19.149 1.00 92.38 117 GLN A CA 1
ATOM 954 C C . GLN A 1 117 ? -9.406 -14.509 17.772 1.00 92.38 117 GLN A C 1
ATOM 956 O O . GLN A 1 117 ? -10.278 -15.373 17.703 1.00 92.38 117 GLN A O 1
ATOM 961 N N . VAL A 1 118 ? -8.766 -14.040 16.695 1.00 92.25 118 VAL A N 1
ATOM 962 C CA . VAL A 1 118 ? -9.004 -14.582 15.358 1.00 92.25 118 VAL A CA 1
ATOM 963 C C . VAL A 1 118 ? -8.554 -16.050 15.334 1.00 92.25 118 VAL A C 1
ATOM 965 O O . VAL A 1 118 ? -7.387 -16.336 15.625 1.00 92.25 118 VAL A O 1
ATOM 968 N N . PRO A 1 119 ? -9.460 -16.998 15.032 1.00 90.06 119 PRO A N 1
ATOM 969 C CA . PRO A 1 119 ? -9.095 -18.399 14.921 1.00 90.06 119 PRO A CA 1
ATOM 970 C C . PRO A 1 119 ? -8.199 -18.611 13.700 1.00 90.06 119 PRO A C 1
ATOM 972 O O . PRO A 1 119 ? -8.353 -17.954 12.673 1.00 90.06 119 PRO A O 1
ATOM 975 N N . THR A 1 120 ? -7.288 -19.574 13.792 1.00 88.44 120 THR A N 1
ATOM 976 C CA . THR A 1 120 ? -6.522 -20.023 12.626 1.00 88.44 120 THR A CA 1
ATOM 977 C C . THR A 1 120 ? -7.457 -20.667 11.607 1.00 88.44 120 THR A C 1
ATOM 979 O O . THR A 1 120 ? -8.352 -21.426 11.994 1.00 88.44 120 THR A O 1
ATOM 982 N N . PHE A 1 121 ? -7.226 -20.424 10.320 1.00 86.62 121 PHE A N 1
ATOM 983 C CA . PHE A 1 121 ? -8.027 -20.991 9.237 1.00 86.62 121 PHE A CA 1
ATOM 984 C C . PHE A 1 121 ? -7.137 -21.637 8.179 1.00 86.62 121 PHE A C 1
ATOM 986 O O . PHE A 1 121 ? -6.153 -21.054 7.724 1.00 86.62 121 PHE A O 1
ATOM 993 N N . GLY A 1 122 ? -7.503 -22.851 7.764 1.00 82.19 122 GLY A N 1
ATOM 994 C CA . GLY A 1 122 ? -6.677 -23.647 6.860 1.00 82.19 122 GLY A CA 1
ATOM 995 C C . GLY A 1 122 ? -5.346 -24.072 7.491 1.00 82.19 122 GLY A C 1
ATOM 996 O O . GLY A 1 122 ? -5.106 -23.867 8.679 1.00 82.19 122 GLY A O 1
ATOM 997 N N . ARG A 1 123 ? -4.484 -24.714 6.692 1.00 71.56 123 ARG A N 1
ATOM 998 C CA . ARG A 1 123 ? -3.109 -25.033 7.119 1.00 71.56 123 ARG A CA 1
ATOM 999 C C . ARG A 1 123 ? -2.188 -23.814 7.039 1.00 71.56 123 ARG A C 1
ATOM 1001 O O . ARG A 1 123 ? -1.399 -23.630 7.952 1.00 71.56 123 ARG A O 1
ATOM 1008 N N . ASP A 1 124 ? -2.365 -22.987 6.006 1.00 70.62 124 ASP A N 1
ATOM 1009 C CA . ASP A 1 124 ? -1.476 -21.861 5.681 1.00 70.62 124 ASP A CA 1
ATOM 1010 C C . ASP A 1 124 ? -2.245 -20.593 5.240 1.00 70.62 124 ASP A C 1
ATOM 1012 O O . ASP A 1 124 ? -1.675 -19.737 4.574 1.00 70.62 124 ASP A O 1
ATOM 1016 N N . THR A 1 125 ? -3.556 -20.489 5.511 1.00 78.12 125 THR A N 1
ATOM 1017 C CA . THR A 1 125 ? -4.391 -19.380 4.992 1.00 78.12 125 THR A CA 1
ATOM 1018 C C . THR A 1 125 ? -4.554 -18.238 5.987 1.00 78.12 125 THR A C 1
ATOM 1020 O O . THR A 1 125 ? -4.444 -17.094 5.588 1.00 78.12 125 THR A O 1
ATOM 1023 N N . ILE A 1 126 ? -4.835 -18.539 7.258 1.00 84.25 126 ILE A N 1
ATOM 1024 C CA . ILE A 1 126 ? -4.806 -17.559 8.350 1.00 84.25 126 ILE A CA 1
ATOM 1025 C C . ILE A 1 126 ? -3.990 -18.171 9.478 1.00 84.25 126 ILE A C 1
ATOM 1027 O O . ILE A 1 126 ? -4.441 -19.097 10.170 1.00 84.25 126 ILE A O 1
ATOM 1031 N N . CYS A 1 127 ? -2.779 -17.655 9.649 1.00 83.38 127 CYS A N 1
ATOM 1032 C CA . CYS A 1 127 ? -1.861 -18.083 10.686 1.00 83.38 127 CYS A CA 1
ATOM 1033 C C . CYS A 1 127 ? -2.195 -17.434 12.034 1.00 83.38 127 CYS A C 1
ATOM 1035 O O . CYS A 1 127 ? -2.944 -16.464 12.154 1.00 83.38 127 CYS A O 1
ATOM 1037 N N . LYS A 1 128 ? -1.625 -17.990 13.106 1.00 85.50 128 LYS A N 1
ATOM 1038 C CA . LYS A 1 128 ? -1.814 -17.439 14.449 1.00 85.50 128 LYS A CA 1
ATOM 1039 C C . LYS A 1 128 ? -1.118 -16.080 14.559 1.00 85.50 128 LYS A C 1
ATOM 1041 O O . LYS A 1 128 ? 0.109 -16.010 14.501 1.00 85.50 128 LYS A O 1
ATOM 1046 N N . PHE A 1 129 ? -1.885 -15.024 14.822 1.00 85.69 129 PHE A N 1
ATOM 1047 C CA . PHE A 1 129 ? -1.331 -13.688 15.033 1.00 85.69 129 PHE A CA 1
ATOM 1048 C C . PHE A 1 129 ? -0.420 -13.616 16.265 1.00 85.69 129 PHE A C 1
ATOM 1050 O O . PHE A 1 129 ? -0.650 -14.255 17.298 1.00 85.69 129 PHE A O 1
ATOM 1057 N N . SER A 1 130 ? 0.624 -12.790 16.165 1.00 80.56 130 SER A N 1
ATOM 1058 C CA . SER A 1 130 ? 1.538 -12.535 17.280 1.00 80.56 130 SER A CA 1
ATOM 1059 C C . SER A 1 130 ? 0.839 -11.828 18.451 1.00 80.56 130 SER A C 1
ATOM 1061 O O . SER A 1 130 ? -0.193 -11.174 18.297 1.00 80.56 130 SER A O 1
ATOM 1063 N N . ASN A 1 131 ? 1.455 -11.877 19.638 1.00 79.12 131 ASN A N 1
ATOM 1064 C CA . ASN A 1 131 ? 0.921 -11.201 20.827 1.00 79.12 131 ASN A CA 1
ATOM 1065 C C . ASN A 1 131 ? 0.741 -9.680 20.638 1.00 79.12 131 ASN A C 1
ATOM 1067 O O . ASN A 1 131 ? -0.034 -9.069 21.377 1.00 79.12 131 ASN A O 1
ATOM 1071 N N . ASN A 1 132 ? 1.447 -9.054 19.694 1.00 85.81 132 ASN A N 1
ATOM 1072 C CA . ASN A 1 132 ? 1.374 -7.616 19.455 1.00 85.81 132 ASN A CA 1
ATOM 1073 C C . ASN A 1 132 ? 1.399 -7.305 17.951 1.00 85.81 132 ASN A C 1
ATOM 1075 O O . ASN A 1 132 ? 2.436 -6.933 17.399 1.00 85.81 132 ASN A O 1
ATOM 1079 N N . ALA A 1 133 ? 0.236 -7.443 17.314 1.00 87.50 133 ALA A N 1
ATOM 1080 C CA . ALA A 1 133 ? 0.018 -7.103 15.911 1.00 87.50 133 ALA A CA 1
ATOM 1081 C C . ALA A 1 133 ? 0.333 -5.624 15.620 1.00 87.50 133 ALA A C 1
ATOM 1083 O O . ALA A 1 133 ? 1.008 -5.320 14.640 1.00 87.50 133 ALA A O 1
ATOM 1084 N N . SER A 1 134 ? -0.052 -4.710 16.520 1.00 88.62 134 SER A N 1
ATOM 1085 C CA . SER A 1 134 ? 0.179 -3.265 16.347 1.00 88.62 134 SER A CA 1
ATOM 1086 C C . SER A 1 134 ? 1.657 -2.866 16.292 1.00 88.62 134 SER A C 1
ATOM 1088 O O . SER A 1 134 ? 2.004 -1.861 15.680 1.00 88.62 134 SER A O 1
ATOM 1090 N N . ALA A 1 135 ? 2.549 -3.648 16.912 1.00 86.75 135 ALA A N 1
ATOM 1091 C CA . ALA A 1 135 ? 3.981 -3.364 16.895 1.00 86.75 135 ALA A CA 1
ATOM 1092 C C . ALA A 1 135 ? 4.641 -3.730 15.559 1.00 86.75 135 ALA A C 1
ATOM 1094 O O . ALA A 1 135 ? 5.756 -3.273 15.305 1.00 86.75 135 ALA A O 1
ATOM 1095 N N . MET A 1 136 ? 3.997 -4.580 14.747 1.00 88.31 136 MET A N 1
ATOM 1096 C CA . MET A 1 136 ? 4.481 -5.025 13.435 1.00 88.31 136 MET A CA 1
ATOM 1097 C C . MET A 1 136 ? 5.938 -5.527 13.448 1.00 88.31 136 MET A C 1
ATOM 1099 O O . MET A 1 136 ? 6.703 -5.328 12.501 1.00 88.31 136 MET A O 1
ATOM 1103 N N . LYS A 1 137 ? 6.368 -6.147 14.554 1.00 83.19 137 LYS A N 1
ATOM 1104 C CA . LYS A 1 137 ? 7.740 -6.643 14.720 1.00 83.19 137 LYS A CA 1
ATOM 1105 C C . LYS A 1 137 ? 7.844 -8.079 14.230 1.00 83.19 137 LYS A C 1
ATOM 1107 O O . LYS A 1 137 ? 7.055 -8.917 14.645 1.00 83.19 137 LYS A O 1
ATOM 1112 N N . LYS A 1 138 ? 8.901 -8.357 13.458 1.00 79.44 138 LYS A N 1
ATOM 1113 C CA . LYS A 1 138 ? 9.231 -9.698 12.943 1.00 79.44 138 LYS A CA 1
ATOM 1114 C C . LYS A 1 138 ? 8.109 -10.321 12.094 1.00 79.44 138 LYS A C 1
ATOM 1116 O O . LYS A 1 138 ? 7.964 -11.534 12.105 1.00 79.44 138 LYS A O 1
ATOM 1121 N N . LEU A 1 139 ? 7.341 -9.489 11.389 1.00 82.75 139 LEU A N 1
ATOM 1122 C CA . LEU A 1 139 ? 6.331 -9.948 10.439 1.00 82.75 139 LEU A CA 1
ATOM 1123 C C . LEU A 1 139 ? 6.970 -10.181 9.067 1.00 82.75 139 LEU A C 1
ATOM 1125 O O . LEU A 1 139 ? 7.695 -9.314 8.564 1.00 82.75 139 LEU A O 1
ATOM 1129 N N . ALA A 1 140 ? 6.701 -11.346 8.490 1.00 82.69 140 ALA A N 1
ATOM 1130 C CA . ALA A 1 140 ? 6.922 -11.639 7.084 1.00 82.69 140 ALA A CA 1
ATOM 1131 C C . ALA A 1 140 ? 5.833 -10.971 6.229 1.00 82.69 140 ALA A C 1
ATOM 1133 O O . ALA A 1 140 ? 4.850 -10.438 6.739 1.00 82.69 140 ALA A O 1
ATOM 1134 N N . ALA A 1 141 ? 6.011 -10.987 4.909 1.00 78.06 141 ALA A N 1
ATOM 1135 C CA . ALA A 1 141 ? 5.038 -10.395 3.997 1.00 78.06 141 ALA A CA 1
ATOM 1136 C C . ALA A 1 141 ? 3.666 -11.085 4.065 1.00 78.06 141 ALA A C 1
ATOM 1138 O O . ALA A 1 141 ? 2.655 -10.398 4.158 1.00 78.06 141 ALA A O 1
ATOM 1139 N N . CYS A 1 142 ? 3.646 -12.420 4.148 1.00 81.94 142 CYS A N 1
ATOM 1140 C CA . CYS A 1 142 ? 2.409 -13.191 4.292 1.00 81.94 142 CYS A CA 1
ATOM 1141 C C . CYS A 1 142 ? 1.622 -12.809 5.558 1.00 81.94 142 CYS A C 1
ATOM 1143 O O . CYS A 1 142 ? 0.400 -12.788 5.540 1.00 81.94 142 CYS A O 1
ATOM 1145 N N . ASP A 1 143 ? 2.297 -12.407 6.643 1.00 88.56 143 ASP A N 1
ATOM 1146 C CA . ASP A 1 143 ? 1.589 -11.956 7.847 1.00 88.56 143 ASP A CA 1
ATOM 1147 C C . ASP A 1 143 ? 0.811 -10.651 7.598 1.00 88.56 143 ASP A C 1
ATOM 1149 O O . ASP A 1 143 ? -0.209 -10.396 8.238 1.00 88.56 143 ASP A O 1
ATOM 1153 N N . PHE A 1 144 ? 1.281 -9.796 6.680 1.00 90.25 144 PHE A N 1
ATOM 1154 C CA . PHE A 1 144 ? 0.557 -8.582 6.300 1.00 90.25 144 PHE A CA 1
ATOM 1155 C C . PHE A 1 144 ? -0.700 -8.905 5.493 1.00 90.25 144 PHE A C 1
ATOM 1157 O O . PHE A 1 144 ? -1.712 -8.232 5.685 1.00 90.25 144 PHE A O 1
ATOM 1164 N N . GLU A 1 145 ? -0.676 -9.936 4.651 1.00 91.19 145 GLU A N 1
ATOM 1165 C CA . GLU A 1 145 ? -1.891 -10.455 4.019 1.00 91.19 145 GLU A CA 1
ATOM 1166 C C . GLU A 1 145 ? -2.923 -10.881 5.072 1.00 91.19 145 GLU A C 1
ATOM 1168 O O . GLU A 1 145 ? -4.051 -10.383 5.047 1.00 91.19 145 GLU A O 1
ATOM 1173 N N . ASP A 1 146 ? -2.531 -11.716 6.036 1.00 91.12 146 ASP A N 1
ATOM 1174 C CA . ASP A 1 146 ? -3.436 -12.206 7.082 1.00 91.12 146 ASP A CA 1
ATOM 1175 C C . ASP A 1 146 ? -4.031 -11.041 7.894 1.00 91.12 146 ASP A C 1
ATOM 1177 O O . ASP A 1 146 ? -5.230 -11.018 8.202 1.00 91.12 146 ASP A O 1
ATOM 1181 N N . LEU A 1 147 ? -3.211 -10.022 8.195 1.00 94.06 147 LEU A N 1
ATOM 1182 C CA . LEU A 1 147 ? -3.658 -8.801 8.873 1.00 94.06 147 LEU A CA 1
ATOM 1183 C C . LEU A 1 147 ? -4.743 -8.060 8.087 1.00 94.06 147 LEU A C 1
ATOM 1185 O O . LEU A 1 147 ? -5.652 -7.513 8.720 1.00 94.06 147 LEU A O 1
ATOM 1189 N N . LEU A 1 148 ? -4.650 -8.020 6.752 1.00 94.62 148 LEU A N 1
ATOM 1190 C CA . LEU A 1 148 ? -5.654 -7.389 5.892 1.00 94.62 148 LEU A CA 1
ATOM 1191 C C . LEU A 1 148 ? -6.936 -8.217 5.851 1.00 94.62 148 LEU A C 1
ATOM 1193 O O . LEU A 1 148 ? -8.014 -7.665 6.079 1.00 94.62 148 LEU A O 1
ATOM 1197 N N . GLN A 1 149 ? -6.824 -9.527 5.614 1.00 92.81 149 GLN A N 1
ATOM 1198 C CA . GLN A 1 149 ? -7.974 -10.435 5.523 1.00 92.81 149 GLN A CA 1
ATOM 1199 C C . GLN A 1 149 ? -8.826 -10.412 6.800 1.00 92.81 149 GLN A C 1
ATOM 1201 O O . GLN A 1 149 ? -10.052 -10.478 6.735 1.0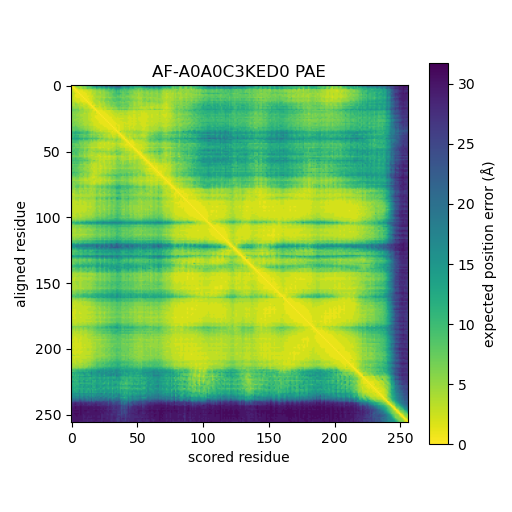0 92.81 149 GLN A O 1
ATOM 1206 N N . CYS A 1 150 ? -8.186 -10.247 7.960 1.00 94.00 150 CYS A N 1
ATOM 1207 C CA . CYS A 1 150 ? -8.855 -10.221 9.261 1.00 94.00 150 CYS A CA 1
ATOM 1208 C C . CYS A 1 150 ? -9.117 -8.804 9.796 1.00 94.00 150 CYS A C 1
ATOM 1210 O O . CYS A 1 150 ? -9.553 -8.648 10.936 1.00 94.00 150 CYS A O 1
ATOM 1212 N N . SER A 1 151 ? -8.838 -7.757 9.015 1.00 95.06 151 SER A N 1
ATOM 1213 C CA . SER A 1 151 ? -8.875 -6.372 9.502 1.00 95.06 151 SER A CA 1
ATOM 1214 C C . SER A 1 151 ? -10.284 -5.890 9.858 1.00 95.06 151 SER A C 1
ATOM 1216 O O . SER A 1 151 ? -10.454 -5.241 10.886 1.00 95.06 151 SER A O 1
ATOM 1218 N N . ILE A 1 152 ? -11.302 -6.231 9.063 1.00 94.94 152 ILE A N 1
ATOM 1219 C CA . ILE A 1 152 ? -12.679 -5.740 9.246 1.00 94.94 152 ILE A CA 1
ATOM 1220 C C . ILE A 1 152 ? -13.219 -6.052 10.656 1.00 94.94 152 ILE A C 1
ATOM 1222 O O . ILE A 1 152 ? -13.455 -5.100 11.402 1.00 94.94 152 ILE A O 1
ATOM 1226 N N . PRO A 1 153 ? -13.329 -7.325 11.097 1.00 94.69 153 PRO A N 1
ATOM 1227 C CA . PRO A 1 153 ? -13.852 -7.636 12.433 1.00 94.69 153 PRO A CA 1
ATOM 1228 C C . PRO A 1 153 ? -12.957 -7.113 13.568 1.00 94.69 153 PRO A C 1
ATOM 1230 O O . PRO A 1 153 ? -13.410 -6.923 14.696 1.00 94.69 153 PRO A O 1
ATOM 1233 N N . VAL A 1 154 ? -11.672 -6.870 13.299 1.00 95.50 154 VAL A N 1
ATOM 1234 C CA . VAL A 1 154 ? -10.748 -6.337 14.303 1.00 95.50 154 VAL A CA 1
ATOM 1235 C C . VAL A 1 154 ? -10.958 -4.838 14.518 1.00 95.50 154 VAL A C 1
ATOM 1237 O O . VAL A 1 154 ? -10.993 -4.386 15.665 1.00 95.50 154 VAL A O 1
ATOM 1240 N N . PHE A 1 155 ? -11.112 -4.067 13.443 1.00 95.44 155 PHE A N 1
ATOM 1241 C CA . PHE A 1 155 ? -11.254 -2.611 13.502 1.00 95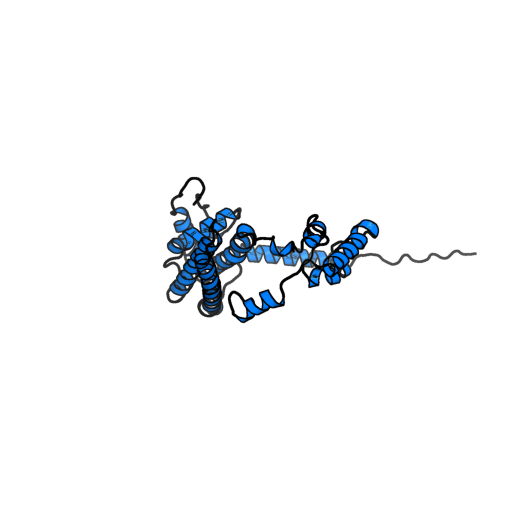.44 155 PHE A CA 1
ATOM 1242 C C . PHE A 1 155 ? -12.698 -2.139 13.720 1.00 95.44 155 PHE A C 1
ATOM 1244 O O . PHE A 1 155 ? -12.894 -0.987 14.110 1.00 95.44 155 PHE A O 1
ATOM 1251 N N . GLU A 1 156 ? -13.697 -2.994 13.504 1.00 94.56 156 GLU A N 1
ATOM 1252 C CA . GLU A 1 156 ? -15.112 -2.641 13.643 1.00 94.56 156 GLU A CA 1
ATOM 1253 C C . GLU A 1 156 ? -15.446 -2.082 15.038 1.00 94.56 156 GLU A C 1
ATOM 1255 O O . GLU A 1 156 ? -15.238 -2.725 16.070 1.00 94.56 156 GLU A O 1
ATOM 1260 N N . GLY A 1 157 ? -15.945 -0.845 15.088 1.00 93.00 157 GLY A N 1
ATOM 1261 C CA . GLY A 1 157 ? -16.328 -0.173 16.332 1.00 93.00 157 GLY A CA 1
ATOM 1262 C C . GLY A 1 157 ? -15.147 0.251 17.211 1.00 93.00 157 GLY A C 1
ATOM 1263 O O . GLY A 1 157 ? -15.343 0.620 18.368 1.00 93.00 157 GLY A O 1
ATOM 1264 N N . LEU A 1 158 ? -13.915 0.194 16.696 1.00 93.12 158 LEU A N 1
ATOM 1265 C CA . LEU A 1 158 ? -12.721 0.587 17.448 1.00 93.12 158 LEU A CA 1
ATOM 1266 C C . LEU A 1 158 ? -12.517 2.112 17.468 1.00 93.12 158 LEU A C 1
ATOM 1268 O O . LEU A 1 158 ? -11.947 2.670 18.414 1.00 93.12 158 LEU A O 1
ATOM 1272 N N . LEU A 1 159 ? -12.997 2.794 16.426 1.00 91.31 159 LEU A N 1
ATOM 1273 C CA . LEU A 1 159 ? -13.002 4.249 16.326 1.00 91.31 159 LEU A CA 1
ATOM 1274 C C . LEU A 1 159 ? -14.416 4.797 16.556 1.00 91.31 159 LEU A C 1
ATOM 1276 O O . LEU A 1 159 ? -15.395 4.125 16.240 1.00 91.31 159 LEU A O 1
ATOM 1280 N N . PRO A 1 160 ? -14.553 6.021 17.092 1.00 90.12 160 PRO A N 1
ATOM 1281 C CA . PRO A 1 160 ? -15.861 6.648 17.202 1.00 90.12 160 PRO A CA 1
ATOM 1282 C C . PRO A 1 160 ? -16.391 7.064 15.815 1.00 90.12 160 PRO A C 1
ATOM 1284 O O . PRO A 1 160 ? -15.599 7.375 14.915 1.00 90.12 160 PRO A O 1
ATOM 1287 N N . PRO A 1 161 ? -17.721 7.129 15.627 1.00 89.12 161 PRO A N 1
ATOM 1288 C CA . PRO A 1 161 ? -18.314 7.816 14.483 1.00 89.12 161 PRO A CA 1
ATOM 1289 C C . PRO A 1 161 ? -17.861 9.288 14.435 1.00 89.12 161 PRO A C 1
ATOM 1291 O O . PRO A 1 161 ? -17.718 9.905 15.494 1.00 89.12 161 PRO A O 1
ATOM 1294 N N . PRO A 1 162 ? -17.626 9.873 13.245 1.00 87.12 162 PRO A N 1
ATOM 1295 C CA . PRO A 1 162 ? -17.852 9.318 11.902 1.00 87.12 162 PRO A CA 1
ATOM 1296 C C . PRO A 1 162 ? -16.648 8.553 11.307 1.00 87.12 162 PRO A C 1
ATOM 1298 O O . PRO A 1 162 ? -16.693 8.119 10.155 1.00 87.12 162 PRO A O 1
ATOM 1301 N N . TYR A 1 163 ? -15.545 8.404 12.048 1.00 91.62 163 TYR A N 1
ATOM 1302 C CA . TYR A 1 163 ? -14.296 7.850 11.506 1.00 91.62 163 TYR A CA 1
ATOM 1303 C C . TYR A 1 163 ? -14.385 6.350 11.214 1.00 91.62 163 TYR A C 1
ATOM 1305 O O . TYR A 1 163 ? -13.790 5.886 10.240 1.00 91.62 163 TYR A O 1
ATOM 1313 N N . ASN A 1 164 ? -15.136 5.610 12.037 1.00 93.62 164 ASN A N 1
ATOM 1314 C CA . ASN A 1 164 ? -15.308 4.165 11.892 1.00 93.62 164 ASN A CA 1
ATOM 1315 C C . ASN A 1 164 ? -15.789 3.782 10.491 1.00 93.62 164 ASN A C 1
ATOM 1317 O O . ASN A 1 164 ? -15.136 2.982 9.833 1.00 93.62 164 ASN A O 1
ATOM 1321 N N . ASP A 1 165 ? -16.863 4.405 10.010 1.00 93.69 165 ASP A N 1
ATOM 1322 C CA . ASP A 1 165 ? -17.488 4.042 8.734 1.00 93.69 165 ASP A CA 1
ATOM 1323 C C . ASP A 1 165 ? -16.532 4.273 7.561 1.00 93.69 165 ASP A C 1
ATOM 1325 O O . ASP A 1 165 ? -16.398 3.434 6.678 1.00 93.69 165 ASP A O 1
ATOM 1329 N N . THR A 1 166 ? -15.771 5.371 7.601 1.00 94.56 166 THR A N 1
ATOM 1330 C CA . THR A 1 166 ? -14.774 5.668 6.560 1.00 94.56 166 THR A CA 1
ATOM 1331 C C . THR A 1 166 ? -13.637 4.640 6.550 1.00 94.56 166 THR A C 1
ATOM 1333 O O . THR A 1 166 ? -13.135 4.288 5.482 1.00 94.56 166 THR A O 1
ATOM 1336 N N . ILE A 1 167 ? -13.217 4.153 7.722 1.00 95.00 167 ILE A N 1
ATOM 1337 C CA . ILE A 1 167 ? -12.180 3.119 7.833 1.00 95.00 167 ILE A CA 1
ATOM 1338 C C . ILE A 1 167 ? -12.732 1.752 7.427 1.00 95.00 167 ILE A C 1
ATOM 1340 O O . ILE A 1 167 ? -12.034 1.022 6.732 1.00 95.00 167 ILE A O 1
ATOM 1344 N N . MET A 1 168 ? -13.969 1.420 7.800 1.00 96.38 168 MET A N 1
ATOM 1345 C CA . MET A 1 168 ? -14.627 0.181 7.377 1.00 96.38 168 MET A CA 1
ATOM 1346 C C . MET A 1 168 ? -14.770 0.126 5.854 1.00 96.38 168 MET A C 1
ATOM 1348 O O . MET A 1 168 ? -14.350 -0.860 5.252 1.00 96.38 168 MET A O 1
ATOM 1352 N N . ASP A 1 169 ? -15.252 1.207 5.227 1.00 96.12 169 ASP A N 1
ATOM 1353 C CA . ASP A 1 169 ? -15.329 1.338 3.766 1.00 96.12 169 ASP A CA 1
ATOM 1354 C C . ASP A 1 169 ? -13.951 1.101 3.119 1.00 96.12 169 ASP A C 1
ATOM 1356 O O . ASP A 1 169 ? -13.822 0.360 2.141 1.00 96.12 169 ASP A O 1
ATOM 1360 N N . LEU A 1 170 ? -12.899 1.719 3.675 1.00 96.44 170 LEU A N 1
ATOM 1361 C CA . LEU A 1 170 ? -11.534 1.599 3.161 1.00 96.44 170 LEU A CA 1
ATOM 1362 C C . LEU A 1 170 ? -10.976 0.176 3.306 1.00 96.44 170 LEU A C 1
ATOM 1364 O O . LEU A 1 170 ? -10.392 -0.338 2.353 1.00 96.44 170 LEU A O 1
ATOM 1368 N N . LEU A 1 171 ? -11.133 -0.453 4.474 1.00 97.12 171 LEU A N 1
ATOM 1369 C CA . LEU A 1 171 ? -10.661 -1.818 4.732 1.00 97.12 171 LEU A CA 1
ATOM 1370 C C . LEU A 1 171 ? -11.396 -2.834 3.855 1.00 97.12 171 LEU A C 1
ATOM 1372 O O . LEU A 1 171 ? -10.763 -3.729 3.296 1.00 97.12 171 LEU A O 1
ATOM 1376 N N . PHE A 1 172 ? -12.706 -2.656 3.676 1.00 96.88 172 PHE A N 1
ATOM 1377 C CA . PHE A 1 172 ? -13.507 -3.486 2.784 1.00 96.88 172 PHE A CA 1
ATOM 1378 C C . PHE A 1 172 ? -13.032 -3.388 1.331 1.00 96.88 172 PHE A C 1
ATOM 1380 O O . PHE A 1 172 ? -12.834 -4.412 0.672 1.00 96.88 172 PHE A O 1
ATOM 1387 N N . GLU A 1 173 ? -12.798 -2.174 0.824 1.00 97.25 173 GLU A N 1
ATOM 1388 C CA . GLU A 1 173 ? -12.314 -2.004 -0.547 1.00 97.25 173 GLU A CA 1
ATOM 1389 C C . GLU A 1 173 ? -10.871 -2.502 -0.713 1.00 97.25 173 GLU A C 1
ATOM 1391 O O . GLU A 1 173 ? -10.565 -3.101 -1.740 1.00 97.25 173 GLU A O 1
ATOM 1396 N N . LEU A 1 174 ? -9.995 -2.327 0.286 1.00 96.31 174 LEU A N 1
ATOM 1397 C CA . LEU A 1 174 ? -8.638 -2.891 0.269 1.00 96.31 174 LEU A CA 1
ATOM 1398 C C . LEU A 1 174 ? -8.661 -4.420 0.184 1.00 96.31 174 LEU A C 1
ATOM 1400 O O . LEU A 1 174 ? -7.949 -4.989 -0.643 1.00 96.31 174 LEU A O 1
ATOM 1404 N N . ALA A 1 175 ? -9.489 -5.075 1.001 1.00 95.88 175 ALA A N 1
ATOM 1405 C CA . ALA A 1 175 ? -9.651 -6.527 0.977 1.00 95.88 175 ALA A CA 1
ATOM 1406 C C . ALA A 1 175 ? -10.265 -7.006 -0.350 1.00 95.88 175 ALA A C 1
ATOM 1408 O O . ALA A 1 175 ? -9.799 -7.986 -0.927 1.00 95.88 175 ALA A O 1
ATOM 1409 N N . THR A 1 176 ? -11.258 -6.282 -0.878 1.00 95.94 176 THR A N 1
ATOM 1410 C CA . THR A 1 176 ? -11.882 -6.582 -2.178 1.00 95.94 176 THR A CA 1
ATOM 1411 C C . THR A 1 176 ? -10.874 -6.470 -3.318 1.00 95.94 176 THR A C 1
ATOM 1413 O O . THR A 1 176 ? -10.770 -7.374 -4.148 1.00 95.94 176 THR A O 1
ATOM 1416 N N . TRP A 1 177 ? -10.104 -5.381 -3.352 1.00 96.06 177 TRP A N 1
ATOM 1417 C CA . TRP A 1 177 ? -9.073 -5.157 -4.359 1.00 96.06 177 TRP A CA 1
ATOM 1418 C C . TRP A 1 177 ? -7.994 -6.242 -4.302 1.00 96.06 177 TRP A C 1
ATOM 1420 O O . TRP A 1 177 ? -7.635 -6.804 -5.336 1.00 96.06 177 TRP A O 1
ATOM 1430 N N . HIS A 1 178 ? -7.521 -6.580 -3.098 1.00 94.81 178 HIS A N 1
ATOM 1431 C CA . HIS A 1 178 ? -6.512 -7.622 -2.883 1.00 94.81 178 HIS A CA 1
ATOM 1432 C C . HIS A 1 178 ? -7.010 -9.003 -3.320 1.00 94.81 178 HIS A C 1
ATOM 1434 O O . HIS A 1 178 ? -6.309 -9.696 -4.056 1.00 94.81 178 HIS A O 1
ATOM 1440 N N . ALA A 1 179 ? -8.248 -9.363 -2.971 1.00 93.94 179 ALA A N 1
ATOM 1441 C CA . ALA A 1 179 ? -8.863 -10.617 -3.396 1.00 93.94 179 ALA A CA 1
ATOM 1442 C C . ALA A 1 179 ? -8.990 -10.710 -4.926 1.00 93.94 179 ALA A C 1
ATOM 1444 O O . ALA A 1 179 ? -8.669 -11.746 -5.506 1.00 93.94 179 ALA A O 1
ATOM 1445 N N . LEU A 1 180 ? -9.408 -9.622 -5.586 1.00 94.81 180 LEU A N 1
ATOM 1446 C CA . LEU A 1 180 ? -9.486 -9.552 -7.048 1.00 94.81 180 LEU A CA 1
ATOM 1447 C C . LEU A 1 180 ? -8.102 -9.665 -7.694 1.00 94.81 180 LEU A C 1
ATOM 1449 O O . LEU A 1 180 ? -7.964 -10.372 -8.688 1.00 94.81 180 LEU A O 1
ATOM 1453 N N . ALA A 1 181 ? -7.084 -9.012 -7.129 1.00 92.81 181 ALA A N 1
ATOM 1454 C CA . ALA A 1 181 ? -5.711 -9.063 -7.627 1.00 92.81 181 ALA A CA 1
ATOM 1455 C C . ALA A 1 181 ? -5.055 -10.445 -7.448 1.00 92.81 181 ALA A C 1
ATOM 1457 O O . ALA A 1 181 ? -4.171 -10.802 -8.221 1.00 92.81 181 ALA A O 1
ATOM 1458 N N . LYS A 1 182 ? -5.484 -11.237 -6.454 1.00 91.06 182 LYS A N 1
ATOM 1459 C CA . LYS A 1 182 ? -4.969 -12.596 -6.193 1.00 91.06 182 LYS A CA 1
ATOM 1460 C C . LYS A 1 182 ? -5.636 -13.707 -6.994 1.00 91.06 182 LYS A C 1
ATOM 1462 O O . LYS A 1 182 ? -5.249 -14.873 -6.852 1.00 91.06 182 LYS A O 1
ATOM 1467 N N . LEU A 1 183 ? -6.631 -13.399 -7.820 1.00 91.81 183 LEU A N 1
ATOM 1468 C CA . LEU A 1 183 ? -7.271 -14.421 -8.639 1.00 91.81 183 LEU A CA 1
ATOM 1469 C C . LEU A 1 183 ? -6.241 -15.075 -9.568 1.00 91.81 183 LEU A C 1
ATOM 1471 O O . LEU A 1 183 ? -5.564 -14.418 -10.348 1.00 91.81 183 LEU A O 1
ATOM 1475 N N . ARG A 1 184 ? -6.142 -16.407 -9.508 1.00 88.81 184 ARG A N 1
ATOM 1476 C CA . ARG A 1 184 ? -5.220 -17.175 -10.368 1.00 88.81 184 ARG A CA 1
ATOM 1477 C C . ARG A 1 184 ? -5.651 -17.210 -11.832 1.00 88.81 184 ARG A C 1
ATOM 1479 O O . ARG A 1 184 ? -4.852 -17.555 -12.695 1.00 88.81 184 ARG A O 1
ATOM 1486 N N . LEU A 1 185 ? -6.920 -16.909 -12.094 1.00 91.31 185 LEU A N 1
ATOM 1487 C CA . LEU A 1 185 ? -7.492 -16.848 -13.426 1.00 91.31 185 LEU A CA 1
ATOM 1488 C C . LEU A 1 185 ? -8.313 -15.573 -13.545 1.00 91.31 185 LEU A C 1
ATOM 1490 O O . LEU A 1 185 ? -9.285 -15.381 -12.813 1.00 91.31 185 LEU A O 1
ATOM 1494 N N . HIS A 1 186 ? -7.930 -14.738 -14.501 1.00 92.25 186 HIS A N 1
ATOM 1495 C CA . HIS A 1 186 ? -8.651 -13.524 -14.824 1.00 92.25 186 HIS A CA 1
ATOM 1496 C C . HIS A 1 186 ? -9.527 -13.726 -16.059 1.00 92.25 186 HIS A C 1
ATOM 1498 O O . HIS A 1 186 ? -9.072 -14.192 -17.100 1.00 92.25 186 HIS A O 1
ATOM 1504 N N . THR A 1 187 ? -10.790 -13.335 -15.937 1.00 94.88 187 THR A N 1
ATOM 1505 C CA . THR A 1 187 ? -11.707 -13.083 -17.055 1.00 94.88 187 THR A CA 1
ATOM 1506 C C . THR A 1 187 ? -11.802 -11.582 -17.317 1.00 94.88 187 THR A C 1
ATOM 1508 O O . THR A 1 187 ? -11.496 -10.781 -16.427 1.00 94.88 187 THR A O 1
ATOM 1511 N N . GLU A 1 188 ? -12.301 -11.182 -18.489 1.00 95.88 188 GLU A N 1
ATOM 1512 C CA . GLU A 1 188 ? -12.575 -9.770 -18.809 1.00 95.88 188 GLU A CA 1
ATOM 1513 C C . GLU A 1 188 ? -13.413 -9.086 -17.718 1.00 95.88 188 GLU A C 1
ATOM 1515 O O . GLU A 1 188 ? -13.106 -7.977 -17.280 1.00 95.88 188 GLU A O 1
ATOM 1520 N N . THR A 1 189 ? -14.422 -9.787 -17.195 1.00 95.94 189 THR A N 1
ATOM 1521 C CA . THR A 1 189 ? -15.267 -9.289 -16.106 1.00 95.94 189 THR A CA 1
ATOM 1522 C C . THR A 1 189 ? -14.473 -9.064 -14.819 1.00 95.94 189 THR A C 1
ATOM 1524 O O . THR A 1 189 ? -14.612 -8.018 -14.187 1.00 95.94 189 THR A O 1
ATOM 1527 N N . SER A 1 190 ? -13.613 -10.011 -14.428 1.00 94.88 190 SER A N 1
ATOM 1528 C CA . SER A 1 190 ? -12.789 -9.864 -13.218 1.00 94.88 190 SER A CA 1
ATOM 1529 C C . SER A 1 190 ? -11.778 -8.720 -13.336 1.00 94.88 190 SER A C 1
ATOM 1531 O O . SER A 1 190 ? -11.558 -7.999 -12.365 1.00 94.88 190 SER A O 1
ATOM 1533 N N . LEU A 1 191 ? -11.220 -8.501 -14.534 1.00 93.81 191 LEU A N 1
ATOM 1534 C CA . LEU A 1 191 ? -10.323 -7.381 -14.811 1.00 93.81 191 LEU A CA 1
ATOM 1535 C C . LEU A 1 191 ? -11.074 -6.055 -14.708 1.00 93.81 191 LEU A C 1
ATOM 1537 O O . LEU A 1 191 ? -10.593 -5.133 -14.058 1.00 93.81 191 LEU A O 1
ATOM 1541 N N . HIS A 1 192 ? -12.289 -5.978 -15.253 1.00 95.38 192 HIS A N 1
ATOM 1542 C CA . HIS A 1 192 ? -13.139 -4.798 -15.103 1.00 95.38 192 HIS A CA 1
ATOM 1543 C C . HIS A 1 192 ? -13.500 -4.523 -13.631 1.00 95.38 192 HIS A C 1
ATOM 1545 O O . HIS A 1 192 ? -13.539 -3.366 -13.198 1.00 95.38 192 HIS A O 1
ATOM 1551 N N . PHE A 1 193 ? -13.735 -5.565 -12.828 1.00 96.31 193 PHE A N 1
ATOM 1552 C CA . PHE A 1 193 ? -13.959 -5.410 -11.389 1.00 96.31 193 PHE A CA 1
ATOM 1553 C C . PHE A 1 1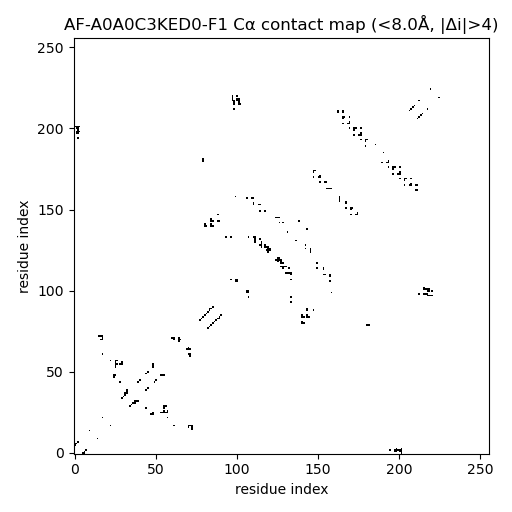93 ? -12.718 -4.921 -10.651 1.00 96.31 193 PHE A C 1
ATOM 1555 O O . PHE A 1 193 ? -12.843 -3.996 -9.846 1.00 96.31 193 PHE A O 1
ATOM 1562 N N . LEU A 1 194 ? -11.540 -5.480 -10.941 1.00 94.44 194 LEU A N 1
ATOM 1563 C CA . LEU A 1 194 ? -10.270 -5.017 -10.376 1.00 94.44 194 LEU A CA 1
ATOM 1564 C C . LEU A 1 194 ? -10.010 -3.554 -10.749 1.00 94.44 194 LEU A C 1
ATOM 1566 O O . LEU A 1 194 ? -9.591 -2.744 -9.920 1.00 94.44 194 LEU A O 1
ATOM 1570 N N . ASP A 1 195 ? -10.333 -3.184 -11.982 1.00 93.19 195 ASP A N 1
ATOM 1571 C CA . ASP A 1 195 ? -10.157 -1.835 -12.494 1.00 93.19 195 ASP A CA 1
ATOM 1572 C C . ASP A 1 195 ? -11.087 -0.809 -11.824 1.00 93.19 195 ASP A C 1
ATOM 1574 O O . ASP A 1 195 ? -10.673 0.263 -11.356 1.00 93.19 195 ASP A O 1
ATOM 1578 N N . SER A 1 196 ? -12.358 -1.185 -11.698 1.00 95.19 196 SER A N 1
ATOM 1579 C CA . SER A 1 196 ? -13.368 -0.415 -10.975 1.00 95.19 196 SER A CA 1
ATOM 1580 C C . SER A 1 196 ? -13.004 -0.286 -9.493 1.00 95.19 196 SER A C 1
ATOM 1582 O O . SER A 1 196 ? -13.098 0.803 -8.924 1.00 95.19 196 SER A O 1
ATOM 1584 N N . SER A 1 197 ? -12.525 -1.373 -8.884 1.00 96.25 197 SER A N 1
ATOM 1585 C CA . SER A 1 197 ? -12.046 -1.410 -7.500 1.00 96.25 197 SER A CA 1
ATOM 1586 C C . SER A 1 197 ? -10.848 -0.492 -7.289 1.00 96.25 197 SER A C 1
ATOM 1588 O O . SER A 1 197 ? -10.863 0.329 -6.379 1.00 96.25 197 SER A O 1
ATOM 1590 N N . THR A 1 198 ? -9.874 -0.494 -8.200 1.00 94.62 198 THR A N 1
ATOM 1591 C CA . THR A 1 198 ? -8.718 0.421 -8.156 1.00 94.62 198 THR A CA 1
ATOM 1592 C C . THR A 1 198 ? -9.160 1.890 -8.150 1.00 94.62 198 THR A C 1
ATOM 1594 O O . THR A 1 198 ? -8.593 2.732 -7.446 1.00 94.62 198 THR A O 1
ATOM 1597 N N . THR A 1 199 ? -10.205 2.207 -8.916 1.00 95.19 199 THR A N 1
ATOM 1598 C CA . THR A 1 199 ? -10.786 3.555 -8.984 1.00 95.19 199 THR A CA 1
ATOM 1599 C C . THR A 1 199 ? -11.459 3.944 -7.664 1.00 95.19 199 THR A C 1
ATOM 1601 O O . THR A 1 199 ? -11.184 5.025 -7.129 1.00 95.19 199 THR A O 1
ATOM 1604 N N . ARG A 1 200 ? -12.296 3.057 -7.106 1.00 96.25 200 ARG A N 1
ATOM 1605 C CA . ARG A 1 200 ? -12.959 3.264 -5.806 1.00 96.25 200 ARG A CA 1
ATOM 1606 C C . ARG A 1 200 ? -11.953 3.371 -4.669 1.00 96.25 200 ARG A C 1
ATOM 1608 O O . ARG A 1 200 ? -12.042 4.310 -3.883 1.00 96.25 200 ARG A O 1
ATOM 1615 N N . LEU A 1 201 ? -10.949 2.499 -4.643 1.00 95.19 201 LEU A N 1
ATOM 1616 C CA . LEU A 1 201 ? -9.877 2.503 -3.655 1.00 95.19 201 LEU A CA 1
ATOM 1617 C C . LEU A 1 201 ? -9.136 3.844 -3.649 1.00 95.19 201 LEU A C 1
ATOM 1619 O O . LEU A 1 201 ? -8.926 4.444 -2.596 1.00 95.19 201 LEU A O 1
ATOM 1623 N N . GLY A 1 202 ? -8.819 4.383 -4.831 1.00 94.31 202 GLY A N 1
ATOM 1624 C CA . GLY A 1 202 ? -8.249 5.723 -4.953 1.00 94.31 202 GLY A CA 1
ATOM 1625 C C . GLY A 1 202 ? -9.150 6.817 -4.363 1.00 94.31 202 GLY A C 1
ATOM 1626 O O . GLY A 1 202 ? -8.650 7.732 -3.705 1.00 94.31 202 GLY A O 1
ATOM 1627 N N . CYS A 1 203 ? -10.467 6.748 -4.585 1.00 94.56 203 CYS A N 1
ATOM 1628 C CA . CYS A 1 203 ? -11.433 7.680 -3.990 1.00 94.56 203 CYS A CA 1
ATOM 1629 C C . CYS A 1 203 ? -11.498 7.545 -2.465 1.00 94.56 203 CYS A C 1
ATOM 1631 O O . CYS A 1 203 ? -11.476 8.564 -1.774 1.00 94.56 203 CYS A O 1
ATOM 1633 N N . LEU A 1 204 ? -11.524 6.319 -1.946 1.00 95.50 204 LEU A N 1
ATOM 1634 C CA . LEU A 1 204 ? -11.582 6.049 -0.512 1.00 95.50 204 LEU A CA 1
ATOM 1635 C C . LEU A 1 204 ? -10.313 6.492 0.206 1.00 95.50 204 LEU A C 1
ATOM 1637 O O . LEU A 1 204 ? -10.428 7.128 1.243 1.00 95.50 204 LEU A O 1
ATOM 1641 N N . PHE A 1 205 ? -9.121 6.297 -0.364 1.00 94.62 205 PHE A N 1
ATOM 1642 C CA . PHE A 1 205 ? -7.891 6.855 0.211 1.00 94.62 205 PHE A CA 1
ATOM 1643 C C . PHE A 1 205 ? -7.916 8.386 0.284 1.00 94.62 205 PHE A C 1
ATOM 1645 O O . PHE A 1 205 ? -7.463 8.970 1.268 1.00 94.62 205 PHE A O 1
ATOM 1652 N N . ARG A 1 206 ? -8.466 9.056 -0.739 1.00 93.69 206 ARG A N 1
ATOM 1653 C CA . ARG A 1 206 ? -8.633 10.518 -0.718 1.00 93.69 206 ARG A CA 1
ATOM 1654 C C . ARG A 1 206 ? -9.631 10.948 0.356 1.00 93.69 206 ARG A C 1
ATOM 1656 O O . ARG A 1 206 ? -9.325 11.867 1.107 1.00 93.69 206 ARG A O 1
ATOM 1663 N N . ARG A 1 207 ? -10.773 10.261 0.458 1.00 94.19 207 ARG A N 1
ATOM 1664 C CA . ARG A 1 207 ? -11.783 10.506 1.497 1.00 94.19 207 ARG A CA 1
ATOM 1665 C C . ARG A 1 207 ? -11.210 10.265 2.890 1.00 94.19 207 ARG A C 1
ATOM 1667 O O . ARG A 1 207 ? -11.390 11.105 3.757 1.00 94.19 207 ARG A O 1
ATOM 1674 N N . PHE A 1 208 ? -10.490 9.165 3.086 1.00 93.88 208 PHE A N 1
ATOM 1675 C CA . PHE A 1 208 ? -9.815 8.817 4.332 1.00 93.88 208 PHE A CA 1
ATOM 1676 C C . PHE A 1 208 ? -8.835 9.909 4.761 1.00 93.88 208 PHE A C 1
ATOM 1678 O O . PHE A 1 208 ? -8.897 10.361 5.903 1.00 93.88 208 PHE A O 1
ATOM 1685 N N . LYS A 1 209 ? -8.024 10.422 3.826 1.00 93.75 209 LYS A N 1
ATOM 1686 C CA . LYS A 1 209 ? -7.153 11.569 4.091 1.00 93.75 209 LYS A CA 1
ATOM 1687 C C . LYS A 1 209 ? -7.947 12.772 4.613 1.00 93.75 209 LYS A C 1
ATOM 1689 O O . LYS A 1 209 ? -7.672 13.254 5.704 1.00 93.75 209 LYS A O 1
ATOM 1694 N N . THR A 1 210 ? -8.952 13.224 3.866 1.00 93.81 210 THR A N 1
ATOM 1695 C CA . THR A 1 210 ? -9.683 14.461 4.193 1.00 93.81 210 THR A CA 1
ATOM 1696 C C . THR A 1 210 ? -10.610 14.337 5.403 1.00 93.81 210 THR A C 1
ATOM 1698 O O . THR A 1 210 ? -10.822 15.306 6.126 1.00 93.81 210 THR A O 1
ATOM 1701 N N . ALA A 1 211 ? -11.205 13.161 5.612 1.00 91.75 211 ALA A N 1
ATOM 1702 C CA . ALA A 1 211 ? -12.231 12.939 6.630 1.00 91.75 211 ALA A CA 1
ATOM 1703 C C . ALA A 1 211 ? -11.665 12.402 7.951 1.00 91.75 211 ALA A C 1
ATOM 1705 O O . ALA A 1 211 ? -12.297 12.585 8.987 1.00 91.75 211 ALA A O 1
ATOM 1706 N N . VAL A 1 212 ? -10.505 11.736 7.925 1.00 91.00 212 VAL A N 1
ATOM 1707 C CA . VAL A 1 212 ? -9.893 11.121 9.112 1.00 91.00 212 VAL A CA 1
ATOM 1708 C C . VAL A 1 212 ? -8.518 11.722 9.381 1.00 91.00 212 VAL A C 1
ATOM 1710 O O . VAL A 1 212 ? -8.318 12.320 10.436 1.00 91.00 212 VAL A O 1
ATOM 1713 N N . CYS A 1 213 ? -7.578 11.605 8.438 1.00 89.56 213 CYS A N 1
ATOM 1714 C CA . CYS A 1 213 ? -6.183 12.005 8.666 1.00 89.56 213 CYS A CA 1
ATOM 1715 C C . CYS A 1 213 ? -6.039 13.506 8.945 1.00 89.56 213 CYS A C 1
ATOM 1717 O O . CYS A 1 213 ? -5.294 13.891 9.836 1.00 89.56 213 CYS A O 1
ATOM 1719 N N . ASP A 1 214 ? -6.776 14.352 8.224 1.00 91.12 214 ASP A N 1
ATOM 1720 C CA . ASP A 1 214 ? -6.724 15.806 8.414 1.00 91.12 214 ASP A CA 1
ATOM 1721 C C . ASP A 1 214 ? -7.420 16.251 9.723 1.00 91.12 214 ASP A C 1
ATOM 1723 O O . ASP A 1 214 ? -7.172 17.353 10.208 1.00 91.12 214 ASP A O 1
ATOM 1727 N N . GLN A 1 215 ? -8.269 15.398 10.315 1.00 89.69 215 GLN A N 1
ATOM 1728 C CA . GLN A 1 215 ? -8.986 15.674 11.572 1.00 89.69 215 GLN A CA 1
ATOM 1729 C C . GLN A 1 215 ? -8.223 15.189 12.811 1.00 89.69 215 GLN A C 1
ATOM 1731 O O . GLN A 1 215 ? -8.398 15.725 13.906 1.00 89.69 215 GLN A O 1
ATOM 1736 N N . ILE A 1 216 ? -7.384 14.162 12.659 1.00 86.31 216 ILE A N 1
ATOM 1737 C CA . ILE A 1 216 ? -6.655 13.531 13.758 1.00 86.31 216 ILE A CA 1
ATOM 1738 C C . ILE A 1 216 ? -5.170 13.824 13.588 1.00 86.31 216 ILE A C 1
ATOM 1740 O O . ILE A 1 216 ? -4.515 13.289 12.698 1.00 86.31 216 ILE A O 1
ATOM 1744 N N . ALA A 1 217 ? -4.614 14.634 14.490 1.00 84.75 217 ALA A N 1
ATOM 1745 C CA . ALA A 1 217 ? -3.182 14.912 14.522 1.00 84.75 217 ALA A CA 1
ATOM 1746 C C . ALA A 1 217 ? -2.394 13.658 14.946 1.00 84.75 217 ALA A C 1
ATOM 1748 O O . ALA A 1 217 ? -2.103 13.447 16.127 1.00 84.75 217 ALA A O 1
ATOM 1749 N N . THR A 1 218 ? -2.061 12.807 13.976 1.00 85.12 218 THR A N 1
ATOM 1750 C CA . THR A 1 218 ? -1.242 11.613 14.193 1.00 85.12 218 THR A CA 1
ATOM 1751 C C . THR A 1 218 ? 0.194 11.995 14.527 1.00 85.12 218 THR A C 1
ATOM 1753 O O . THR A 1 218 ? 0.765 12.898 13.913 1.00 85.12 218 THR A O 1
ATOM 1756 N N . LYS A 1 219 ? 0.796 11.275 15.474 1.00 78.00 219 LYS A N 1
ATOM 1757 C CA . LYS A 1 219 ? 2.230 11.348 15.773 1.00 78.00 219 LYS A CA 1
ATOM 1758 C C . LYS A 1 219 ? 2.909 10.060 15.323 1.00 78.00 219 LYS A C 1
ATOM 1760 O O . LYS A 1 219 ? 2.261 9.013 15.272 1.00 78.00 219 LYS A O 1
ATOM 1765 N N . ASP A 1 220 ? 4.200 10.163 15.022 1.00 79.06 220 ASP A N 1
ATOM 1766 C CA . ASP A 1 220 ? 5.053 9.003 14.771 1.00 79.06 220 ASP A CA 1
ATOM 1767 C C . ASP A 1 220 ? 4.933 8.039 15.972 1.00 79.06 220 ASP A C 1
ATOM 1769 O O . ASP A 1 220 ? 4.890 8.457 17.133 1.00 79.06 220 ASP A O 1
ATOM 1773 N N . LEU A 1 221 ? 4.860 6.734 15.712 1.00 79.62 221 LEU A N 1
ATOM 1774 C CA . LEU A 1 221 ? 4.899 5.737 16.782 1.00 79.62 221 LEU A CA 1
ATOM 1775 C C . LEU A 1 221 ? 6.257 5.813 17.500 1.00 79.62 221 LEU A C 1
ATOM 1777 O O . LEU A 1 221 ? 7.263 6.117 16.855 1.00 79.62 221 LEU A O 1
ATOM 1781 N N . PRO A 1 222 ? 6.368 5.420 18.783 1.00 78.88 222 PRO A N 1
ATOM 1782 C CA . PRO A 1 222 ? 7.648 5.452 19.501 1.00 78.88 222 PRO A CA 1
ATOM 1783 C C . PRO A 1 222 ? 8.796 4.728 18.769 1.00 78.88 222 PRO A C 1
ATOM 1785 O O . PRO A 1 222 ? 9.961 5.119 18.841 1.00 78.88 222 PRO A O 1
ATOM 1788 N N . SER A 1 223 ? 8.482 3.671 18.012 1.00 76.94 223 SER A N 1
ATOM 1789 C CA . SER A 1 223 ? 9.453 2.973 17.162 1.00 76.94 223 SER A CA 1
ATOM 1790 C C . SER A 1 223 ? 9.894 3.778 15.938 1.00 76.94 223 SER A C 1
ATOM 1792 O O . SER A 1 223 ? 11.052 3.669 15.527 1.00 76.94 223 SER A O 1
ATOM 1794 N N . GLU A 1 224 ? 8.990 4.554 15.344 1.00 80.31 224 GLU A N 1
ATOM 1795 C CA . GLU A 1 224 ? 9.272 5.437 14.210 1.00 80.31 224 GLU A CA 1
ATOM 1796 C C . GLU A 1 224 ? 10.076 6.654 14.663 1.00 80.31 224 GLU A C 1
ATOM 1798 O O . GLU A 1 224 ? 11.086 6.970 14.034 1.00 80.31 224 GLU A O 1
ATOM 1803 N N . GLU A 1 225 ? 9.724 7.250 15.806 1.00 75.31 225 GLU A N 1
ATOM 1804 C CA . GLU A 1 225 ? 10.491 8.327 16.443 1.00 75.31 225 GLU A CA 1
ATOM 1805 C C . GLU A 1 225 ? 11.928 7.877 16.742 1.00 75.31 225 GLU A C 1
ATOM 1807 O O . GLU A 1 225 ? 12.892 8.534 16.339 1.00 75.31 225 GLU A O 1
ATOM 1812 N N . ALA A 1 226 ? 12.102 6.699 17.353 1.00 77.75 226 ALA A N 1
ATOM 1813 C CA . ALA A 1 226 ? 13.424 6.130 17.614 1.00 77.75 226 ALA A CA 1
ATOM 1814 C C . ALA A 1 226 ? 14.197 5.817 16.317 1.00 77.75 226 ALA A C 1
ATOM 1816 O O . ALA A 1 226 ? 15.417 5.990 16.244 1.00 77.75 226 ALA A O 1
ATOM 1817 N N . ALA A 1 227 ? 13.521 5.346 15.265 1.00 79.25 227 ALA A N 1
ATOM 1818 C CA . ALA A 1 227 ? 14.148 5.123 13.963 1.00 79.25 227 ALA A CA 1
ATOM 1819 C C . ALA A 1 227 ? 14.585 6.441 13.306 1.00 79.25 227 ALA A C 1
ATOM 1821 O O . ALA A 1 227 ? 15.699 6.512 12.782 1.00 79.25 227 ALA A O 1
ATOM 1822 N N . ARG A 1 228 ? 13.756 7.486 13.380 1.00 80.19 228 ARG A N 1
ATOM 1823 C CA . ARG A 1 228 ? 14.075 8.833 12.898 1.00 80.19 228 ARG A CA 1
ATOM 1824 C C . ARG A 1 228 ? 15.271 9.408 13.655 1.00 80.19 228 ARG A C 1
ATOM 1826 O O . ARG A 1 228 ? 16.216 9.839 13.002 1.00 80.19 228 ARG A O 1
ATOM 1833 N N . GLY A 1 229 ? 15.281 9.321 14.986 1.00 79.88 229 GLY A N 1
ATOM 1834 C CA . GLY A 1 229 ? 16.398 9.763 15.829 1.00 79.88 229 GLY A CA 1
ATOM 1835 C C . GLY A 1 229 ? 17.720 9.067 15.488 1.00 79.88 229 GLY A C 1
ATOM 1836 O O . GLY A 1 229 ? 18.767 9.703 15.405 1.00 79.88 229 GLY A O 1
ATOM 1837 N N . ARG A 1 230 ? 17.682 7.761 15.191 1.00 84.44 230 ARG A N 1
ATOM 1838 C CA . ARG A 1 230 ? 18.871 7.033 14.715 1.00 84.44 230 ARG A CA 1
ATOM 1839 C C . ARG A 1 230 ? 19.342 7.511 13.342 1.00 84.44 230 ARG A C 1
ATOM 1841 O O . ARG A 1 230 ? 20.545 7.619 13.126 1.00 84.44 230 ARG A O 1
ATOM 1848 N N . ARG A 1 231 ? 18.421 7.806 12.417 1.00 84.25 231 ARG A N 1
ATOM 1849 C CA . ARG A 1 231 ? 18.769 8.330 11.084 1.00 84.25 231 ARG A CA 1
ATOM 1850 C C . ARG A 1 231 ? 19.368 9.730 11.169 1.00 84.25 231 ARG A C 1
ATOM 1852 O O . ARG A 1 231 ? 20.374 9.976 10.518 1.00 84.25 231 ARG A O 1
ATOM 1859 N N . THR A 1 232 ? 18.797 10.624 11.975 1.00 83.69 232 THR A N 1
ATOM 1860 C CA . THR A 1 232 ? 19.341 11.978 12.160 1.00 83.69 232 THR A CA 1
ATOM 1861 C C . THR A 1 232 ? 20.721 11.938 12.809 1.00 83.69 232 THR A C 1
ATOM 1863 O O . THR A 1 232 ? 21.629 12.601 12.314 1.00 83.69 232 THR A O 1
ATOM 1866 N N . ALA A 1 233 ? 20.919 11.098 13.830 1.00 84.00 233 ALA A N 1
ATOM 1867 C CA . ALA A 1 233 ? 22.231 10.885 14.443 1.00 84.00 233 ALA A CA 1
ATOM 1868 C C . ALA A 1 233 ? 23.258 10.318 13.444 1.00 84.00 233 ALA A C 1
ATOM 1870 O O . ALA A 1 233 ? 24.385 10.805 13.374 1.00 84.00 233 ALA A O 1
ATOM 1871 N N . ALA A 1 234 ? 22.868 9.337 12.622 1.00 85.56 234 ALA A N 1
ATOM 1872 C CA . ALA A 1 234 ? 23.743 8.767 11.598 1.00 85.56 234 ALA A CA 1
ATOM 1873 C C . ALA A 1 234 ? 24.109 9.783 10.501 1.00 85.56 234 ALA A C 1
ATOM 1875 O O . ALA A 1 234 ? 25.263 9.837 10.078 1.00 85.56 234 ALA A O 1
ATOM 1876 N N . SER A 1 235 ? 23.155 10.606 10.054 1.00 79.75 235 SER A N 1
ATOM 1877 C CA . SER A 1 235 ? 23.415 11.679 9.087 1.00 79.75 235 SER A CA 1
ATOM 1878 C C . SER A 1 235 ? 24.335 12.758 9.663 1.00 79.75 235 SER A C 1
ATOM 1880 O O . SER A 1 235 ? 25.243 13.205 8.968 1.00 79.75 235 SER A O 1
ATOM 1882 N N . ALA A 1 236 ? 24.159 13.134 10.935 1.00 82.50 236 ALA A N 1
ATOM 1883 C CA . ALA A 1 236 ? 25.042 14.081 11.616 1.00 82.50 236 ALA A CA 1
ATOM 1884 C C . ALA A 1 236 ? 26.474 13.535 11.759 1.00 82.50 236 ALA A C 1
ATOM 1886 O O . ALA A 1 236 ? 27.434 14.249 11.477 1.00 82.50 236 ALA A O 1
ATOM 1887 N N . ALA A 1 237 ? 26.624 12.253 12.109 1.00 80.88 237 ALA A N 1
ATOM 1888 C CA . ALA A 1 237 ? 27.929 11.594 12.171 1.00 80.88 237 ALA A CA 1
ATOM 1889 C C . ALA A 1 237 ? 28.615 11.520 10.792 1.00 80.88 237 ALA A C 1
ATOM 1891 O O . ALA A 1 237 ? 29.818 11.744 10.689 1.00 80.88 237 ALA A O 1
ATOM 1892 N N . ARG A 1 238 ? 27.856 11.261 9.716 1.00 75.81 238 ARG A N 1
ATOM 1893 C CA . ARG A 1 238 ? 28.381 11.287 8.337 1.00 75.81 238 ARG A CA 1
ATOM 1894 C C . ARG A 1 238 ? 28.845 12.684 7.919 1.00 75.81 238 ARG A C 1
ATOM 1896 O O . ARG A 1 238 ? 29.919 12.801 7.344 1.00 75.81 238 ARG A O 1
ATOM 1903 N N . ALA A 1 239 ? 28.089 13.728 8.261 1.00 71.69 239 ALA A N 1
ATOM 1904 C CA . ALA A 1 239 ? 28.462 15.111 7.960 1.00 71.69 239 ALA A CA 1
ATOM 1905 C C . ALA A 1 239 ? 29.738 15.565 8.696 1.00 71.69 239 ALA A C 1
ATOM 1907 O O . ALA A 1 239 ? 30.501 16.363 8.163 1.00 71.69 239 ALA A O 1
ATOM 1908 N N . GLN A 1 240 ? 30.002 15.037 9.896 1.00 62.12 240 GLN A N 1
ATOM 1909 C CA . GLN A 1 240 ? 31.240 15.309 10.638 1.00 62.12 240 GLN A CA 1
ATOM 1910 C C . GLN A 1 240 ? 32.462 14.560 10.071 1.00 62.12 240 GLN A C 1
ATOM 1912 O O . GLN A 1 240 ? 33.583 15.041 10.208 1.00 62.12 240 GLN A O 1
ATOM 1917 N N . GLY A 1 241 ? 32.263 13.412 9.412 1.00 54.47 241 GLY A N 1
ATOM 1918 C CA . GLY A 1 241 ? 33.339 12.627 8.796 1.00 54.47 241 GLY A CA 1
ATOM 1919 C C . GLY A 1 241 ? 33.903 13.218 7.497 1.00 54.47 241 GLY A C 1
ATOM 1920 O O . GLY A 1 241 ? 35.095 13.070 7.237 1.00 54.47 241 GLY A O 1
ATOM 1921 N N . ASP A 1 242 ? 33.086 13.932 6.716 1.00 50.78 242 ASP A N 1
ATOM 1922 C CA . ASP A 1 242 ? 33.498 14.552 5.439 1.00 50.78 242 ASP A CA 1
ATOM 1923 C C . ASP A 1 242 ? 34.329 15.840 5.614 1.00 50.78 242 ASP A C 1
ATOM 1925 O O . ASP A 1 242 ? 34.968 16.306 4.674 1.00 50.78 242 ASP A O 1
ATOM 1929 N N . GLY A 1 243 ? 34.374 16.417 6.821 1.00 43.09 243 GLY A N 1
ATOM 1930 C CA . GLY A 1 243 ? 35.154 17.626 7.110 1.00 43.09 243 GLY A CA 1
ATOM 1931 C C . GLY A 1 243 ? 36.658 17.397 7.305 1.00 43.09 243 GLY A C 1
ATOM 1932 O O . GLY A 1 243 ? 37.398 18.370 7.433 1.00 43.09 243 GLY A O 1
ATOM 1933 N N . ASN A 1 244 ? 37.128 16.143 7.347 1.00 45.91 244 ASN A N 1
ATOM 1934 C CA . ASN A 1 244 ? 38.490 15.818 7.785 1.00 45.91 244 ASN A CA 1
ATOM 1935 C C . ASN A 1 244 ? 39.321 15.035 6.751 1.00 45.91 244 ASN A C 1
ATOM 1937 O O . ASN A 1 244 ? 40.098 14.147 7.107 1.00 45.91 244 ASN A O 1
ATOM 1941 N N . SER A 1 245 ? 39.197 15.364 5.461 1.00 40.38 245 SER A N 1
ATOM 1942 C CA . SER A 1 245 ? 40.065 14.820 4.406 1.00 40.38 245 SER A CA 1
ATOM 1943 C C . SER A 1 245 ? 41.111 15.830 3.898 1.00 40.38 245 SER A C 1
ATOM 1945 O O . SER A 1 245 ? 40.843 16.617 2.996 1.00 40.38 245 SER A O 1
ATOM 1947 N N . ARG A 1 246 ? 42.330 15.659 4.447 1.00 35.59 246 ARG A N 1
ATOM 1948 C CA . ARG A 1 246 ? 43.699 16.015 3.984 1.00 35.59 246 ARG A CA 1
ATOM 1949 C C . ARG A 1 246 ? 44.172 17.489 4.014 1.00 35.59 246 ARG A C 1
ATOM 1951 O O . ARG A 1 246 ? 43.729 18.281 3.188 1.00 35.59 246 ARG A O 1
ATOM 1958 N N . PRO A 1 247 ? 45.209 17.834 4.818 1.00 35.94 247 PRO A N 1
ATOM 1959 C CA . PRO A 1 247 ? 46.025 19.013 4.546 1.00 35.94 247 PRO A CA 1
ATOM 1960 C C . PRO A 1 247 ? 46.913 18.757 3.317 1.00 35.94 247 PRO A C 1
ATOM 1962 O O . PRO A 1 247 ? 47.426 17.652 3.117 1.00 35.94 247 PRO A O 1
ATOM 1965 N N . ALA A 1 248 ? 47.065 19.784 2.482 1.00 37.59 248 ALA A N 1
ATOM 1966 C CA . ALA A 1 248 ? 47.937 19.783 1.315 1.00 37.59 248 ALA A CA 1
ATOM 1967 C C . ALA A 1 248 ? 49.385 19.461 1.722 1.00 37.59 248 ALA A C 1
ATOM 1969 O O . ALA A 1 248 ? 49.933 20.078 2.635 1.00 37.59 248 ALA A O 1
ATOM 1970 N N . ALA A 1 249 ? 50.005 18.494 1.043 1.00 36.00 249 ALA A N 1
ATOM 1971 C CA . ALA A 1 249 ? 51.421 18.201 1.208 1.00 36.00 249 ALA A CA 1
ATOM 1972 C C . ALA A 1 249 ? 52.239 19.426 0.769 1.00 36.00 249 ALA A C 1
ATOM 1974 O O . ALA A 1 249 ? 52.228 19.807 -0.402 1.00 36.00 249 ALA A O 1
ATOM 1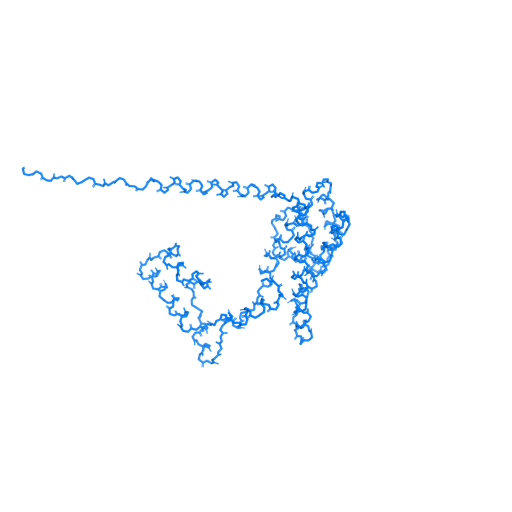975 N N . ALA A 1 250 ? 52.915 20.052 1.732 1.00 34.84 250 ALA A N 1
ATOM 1976 C CA . ALA A 1 250 ? 53.858 21.132 1.500 1.00 34.84 250 ALA A CA 1
ATOM 1977 C C . ALA A 1 250 ? 55.005 20.640 0.603 1.00 34.84 250 ALA A C 1
ATOM 1979 O O . ALA A 1 250 ? 55.630 19.617 0.877 1.00 34.84 250 ALA A O 1
ATOM 1980 N N . GLN A 1 251 ? 55.268 21.377 -0.475 1.00 43.56 251 GLN A N 1
ATOM 1981 C CA . GLN A 1 251 ? 56.460 21.210 -1.297 1.00 43.56 251 GLN A CA 1
ATOM 1982 C C . GLN A 1 251 ? 57.684 21.638 -0.480 1.00 43.56 251 GLN A C 1
ATOM 1984 O O . GLN A 1 251 ? 57.847 22.818 -0.172 1.00 43.56 251 GLN A O 1
ATOM 1989 N N . THR A 1 252 ? 58.553 20.691 -0.135 1.00 35.84 252 THR A N 1
ATOM 1990 C CA . THR A 1 252 ? 59.872 20.991 0.430 1.00 35.84 252 THR A CA 1
ATOM 1991 C C . THR A 1 252 ? 60.861 21.157 -0.720 1.00 35.84 252 THR A C 1
ATOM 1993 O O . THR A 1 252 ? 61.108 20.219 -1.477 1.00 35.84 252 THR A O 1
ATOM 1996 N N . GLY A 1 253 ? 61.388 22.372 -0.875 1.00 32.09 253 GLY A N 1
ATOM 1997 C CA . GLY A 1 253 ? 62.363 22.728 -1.901 1.00 32.09 253 GLY A CA 1
ATOM 1998 C C . GLY A 1 253 ? 63.722 22.051 -1.712 1.00 32.09 253 GLY A C 1
ATOM 1999 O O . GLY A 1 253 ? 64.203 21.879 -0.593 1.00 32.09 253 GLY A O 1
ATOM 2000 N N . LEU A 1 254 ? 64.354 21.714 -2.837 1.00 31.12 254 LEU A N 1
ATOM 2001 C CA . LEU A 1 254 ? 65.779 21.408 -2.922 1.00 31.12 254 LEU A CA 1
ATOM 2002 C C . LEU A 1 254 ? 66.576 22.721 -2.897 1.00 31.12 254 LEU A C 1
ATOM 2004 O O . LEU A 1 254 ? 66.393 23.576 -3.762 1.00 31.12 254 LEU A O 1
ATOM 2008 N N . ARG A 1 255 ? 67.472 22.858 -1.913 1.00 34.06 255 ARG A N 1
ATOM 2009 C CA . ARG A 1 255 ? 68.598 23.800 -1.951 1.00 34.06 255 ARG A CA 1
ATOM 2010 C C . ARG A 1 255 ? 69.697 23.241 -2.860 1.00 34.06 255 ARG A C 1
ATOM 2012 O O . ARG A 1 255 ? 70.071 22.079 -2.707 1.00 34.06 255 ARG A O 1
ATOM 2019 N N . GLN A 1 256 ? 70.225 24.092 -3.737 1.00 35.59 256 GLN A N 1
ATOM 2020 C CA . GLN A 1 256 ? 71.676 24.262 -3.845 1.00 35.59 256 GLN A CA 1
ATOM 2021 C C . GLN A 1 256 ? 72.094 25.323 -2.824 1.00 35.59 256 GLN A C 1
ATOM 2023 O O . GLN A 1 256 ? 71.264 26.228 -2.566 1.00 35.59 256 GLN A O 1
#

Nearest PDB structures (foldseek):
  8yf1-assembly1_A  TM=1.897E-01  e=9.504E+00  Homo sapiens

pLDDT: mean 85.53, std 13.42, range [31.12, 97.25]

Mean predicted aligned error: 9.21 Å

Foldseek 3Di:
DWQDPVVVVCCVVVPDFLDPVVVVLLVVVVCCCPVVVDDCPDPVNCVRAVVVVDDSDDDPVSVVCVVVVDTVSVVDDDDCLVPPLVHVLVVVLLVVLLLLVLVDDCLQVQLLVQLQVDDADDPLQADHDDSHVNVVPPDHSSNSVNCLLSVLVSLQPSDDPPLRVLVNQLSVLSNQLSVLVPDPDDDPVSVVSNSVSRNVNVVSVVCNCVVRVVVGPGDNDPVRVVVVVVVVVVVVVVVVVVVDPDDDDDDDDDDD

Secondary structure (DSSP, 8-state):
-TT-HHHHHHHHHT-----HHHHHHHHHHHHHHHTT---TT-HHHHHHHGGGT--S---TTHHHHHTTT--HHHH----HIIIIIIIIIHHHHHHHHHHHHHH-TTHHHHHHHHHHHSPPBTTTTBPPPPTTGGGTTT--HHHHHHHHHTHHHHHTTTS-TTHHHHHHHHHHHHHHHHHHHT-SS--HHHHHHHHHHHHHHHHHHHHHIIIIITTS-----HHHHHHHHHHHHHHHHHHHHTT---------PPP-